Protein AF-A0A950VIP5-F1 (afdb_monomer)

Radius of gyration: 24.54 Å; Cα contacts (8 Å, |Δi|>4): 304; chains: 1; bounding box: 56×81×62 Å

Solvent-accessible surface area (backbone atoms only — not comparable to full-atom values): 14198 Å² total; per-residue (Å²): 135,53,70,68,57,48,18,64,73,46,73,42,56,59,73,57,49,54,31,38,78,68,69,75,39,85,77,50,70,71,53,45,53,32,46,19,64,72,70,74,46,37,62,34,29,80,76,68,78,39,66,68,57,64,78,49,68,51,36,44,29,62,61,42,27,76,50,52,45,66,86,56,72,60,98,65,73,44,83,52,38,59,84,71,59,68,39,45,53,56,24,48,65,49,36,80,63,58,43,58,60,76,54,64,41,35,45,33,39,36,54,23,67,37,76,57,62,49,71,53,36,51,50,33,6,49,77,60,29,69,65,26,39,40,53,51,43,43,39,44,49,51,32,52,49,42,36,74,77,71,53,39,73,97,39,46,79,9,50,67,35,42,54,54,40,46,79,71,52,82,52,71,75,77,57,90,84,62,76,90,72,78,65,44,25,55,72,47,55,43,87,63,92,74,71,54,72,67,32,58,49,42,40,41,32,57,71,72,55,75,62,56,36,49,54,42,28,46,52,36,51,43,55,74,68,66,53,74,78,71,79,68,84,75,78,79,84,73,82,78,80,84,86,80,130

Structure (mmCIF, N/CA/C/O backbone):
data_AF-A0A950VIP5-F1
#
_entry.id   AF-A0A950VIP5-F1
#
loop_
_atom_site.group_PDB
_atom_site.id
_atom_site.type_symbol
_atom_site.label_atom_id
_atom_site.label_alt_id
_atom_site.label_comp_id
_atom_site.label_asym_id
_atom_site.label_entity_id
_atom_site.label_seq_id
_atom_site.pdbx_PDB_ins_code
_atom_site.Cartn_x
_atom_site.Cartn_y
_atom_site.Cartn_z
_atom_site.occupancy
_atom_site.B_iso_or_equiv
_atom_site.auth_seq_id
_atom_site.auth_comp_id
_atom_site.auth_asym_id
_atom_site.auth_atom_id
_atom_site.pdbx_PDB_model_num
ATOM 1 N N . MET A 1 1 ? -14.757 15.159 30.209 1.00 83.06 1 MET A N 1
ATOM 2 C CA . MET A 1 1 ? -16.199 14.811 30.216 1.00 83.06 1 MET A CA 1
ATOM 3 C C . MET A 1 1 ? -16.477 13.961 31.448 1.00 83.06 1 MET A C 1
ATOM 5 O O . MET A 1 1 ? -15.645 13.117 31.748 1.00 83.06 1 MET A O 1
ATOM 9 N N . THR A 1 2 ? -17.569 14.188 32.184 1.00 93.81 2 THR A N 1
ATOM 10 C CA . THR A 1 2 ? -17.884 13.384 33.387 1.00 93.81 2 THR A CA 1
ATOM 11 C C . THR A 1 2 ? -18.569 12.060 33.026 1.00 93.81 2 THR A C 1
ATOM 13 O O . THR A 1 2 ? -19.206 11.956 31.977 1.00 93.81 2 THR A O 1
ATOM 16 N N . GLN A 1 3 ? -18.503 11.055 33.908 1.00 92.12 3 GLN A N 1
ATOM 17 C CA . GLN A 1 3 ? -19.136 9.739 33.702 1.00 92.12 3 GLN A CA 1
ATOM 18 C C . GLN A 1 3 ? -20.654 9.846 33.463 1.00 92.12 3 GLN A C 1
ATOM 20 O O . GLN A 1 3 ? -21.208 9.191 32.581 1.00 92.12 3 GLN A O 1
ATOM 25 N N . ARG A 1 4 ? -21.335 10.737 34.199 1.00 92.81 4 ARG A N 1
ATOM 26 C CA . ARG A 1 4 ? -22.774 11.003 34.028 1.00 92.81 4 ARG A CA 1
ATOM 27 C C . ARG A 1 4 ? -23.086 11.609 32.658 1.00 92.81 4 ARG A C 1
ATOM 29 O O . ARG A 1 4 ? -24.070 11.222 32.035 1.00 92.81 4 ARG A O 1
ATOM 36 N N . GLN A 1 5 ? -22.246 12.528 32.179 1.00 94.81 5 GLN A N 1
ATOM 37 C CA . GLN A 1 5 ? -22.381 13.108 30.839 1.00 94.81 5 GLN A CA 1
ATOM 38 C C . GLN A 1 5 ? -22.138 12.059 29.746 1.00 94.81 5 GLN A C 1
ATOM 40 O O . GLN A 1 5 ? -22.866 12.041 28.756 1.00 94.81 5 GLN A O 1
ATOM 45 N N . LEU A 1 6 ? -21.158 11.168 29.935 1.00 95.25 6 LEU A N 1
ATOM 46 C CA . LEU A 1 6 ? -20.874 10.075 29.004 1.00 95.25 6 LEU A CA 1
ATOM 47 C C . LEU A 1 6 ? -22.052 9.096 28.909 1.00 95.25 6 LEU A C 1
ATOM 49 O O . LEU A 1 6 ? -22.500 8.777 27.809 1.00 95.25 6 LEU A O 1
ATOM 53 N N . ALA A 1 7 ? -22.579 8.656 30.054 1.00 95.56 7 ALA A N 1
ATOM 54 C CA . ALA A 1 7 ? -23.739 7.769 30.142 1.00 95.56 7 ALA A CA 1
ATOM 55 C C . ALA A 1 7 ? -24.964 8.363 29.427 1.00 95.56 7 ALA A C 1
ATOM 57 O O . ALA A 1 7 ? -25.574 7.705 28.586 1.00 95.56 7 ALA A O 1
ATOM 58 N N . LEU A 1 8 ? -25.256 9.646 29.679 1.00 95.94 8 LEU A N 1
ATOM 59 C CA . LEU A 1 8 ? -26.350 10.366 29.024 1.00 95.94 8 LEU A CA 1
ATOM 60 C C . LEU A 1 8 ? -26.173 10.412 27.497 1.00 95.94 8 LEU A C 1
ATOM 62 O O . LEU A 1 8 ? -27.100 10.093 26.761 1.00 95.94 8 LEU A O 1
ATOM 66 N N . ARG A 1 9 ? -24.979 10.781 27.014 1.00 96.44 9 ARG A N 1
ATOM 67 C CA . ARG A 1 9 ? -24.705 10.927 25.573 1.00 96.44 9 ARG A CA 1
ATOM 68 C C . ARG A 1 9 ? -24.684 9.601 24.815 1.00 96.44 9 ARG A C 1
ATOM 70 O O . ARG A 1 9 ? -25.013 9.579 23.636 1.00 96.44 9 ARG A O 1
ATOM 77 N N . THR A 1 10 ? -24.277 8.517 25.468 1.00 96.06 10 THR A N 1
ATOM 78 C CA . THR A 1 10 ? -24.189 7.179 24.854 1.00 96.06 10 THR A CA 1
ATOM 79 C C . THR A 1 10 ? -25.490 6.383 24.950 1.00 96.06 10 THR A C 1
ATOM 81 O O . THR A 1 10 ? -25.601 5.334 24.314 1.00 96.06 10 THR A O 1
ATOM 84 N N . GLY A 1 11 ? -26.457 6.842 25.756 1.00 96.12 11 GLY A N 1
ATOM 85 C CA . GLY A 1 11 ? -27.667 6.085 26.090 1.00 96.12 11 GLY A CA 1
ATOM 86 C C . GLY A 1 11 ? -27.400 4.870 26.988 1.00 96.12 11 GLY A C 1
ATOM 87 O O . GLY A 1 11 ? -28.266 4.013 27.150 1.00 96.12 11 GLY A O 1
ATOM 88 N N . ILE A 1 12 ? -26.200 4.761 27.567 1.00 96.94 12 ILE A N 1
ATOM 89 C CA . ILE A 1 12 ? -25.821 3.656 28.449 1.00 96.94 12 ILE A CA 1
ATOM 90 C C . ILE A 1 12 ? -26.205 4.027 29.880 1.00 96.94 12 ILE A C 1
ATOM 92 O O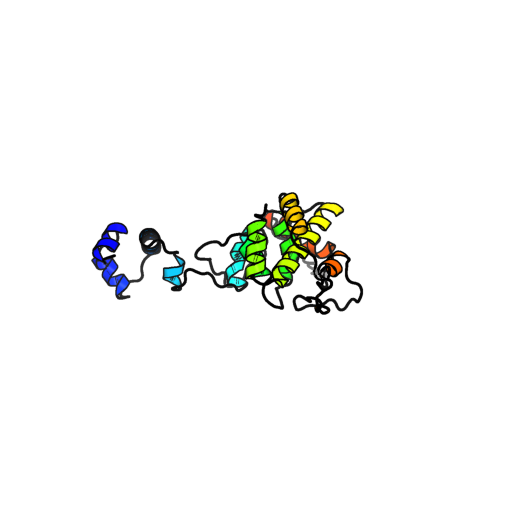 . ILE A 1 12 ? -25.825 5.081 30.383 1.00 96.94 12 ILE A O 1
ATOM 96 N N . ASN A 1 13 ? -26.924 3.137 30.568 1.00 96.69 13 ASN A N 1
ATOM 97 C CA . ASN A 1 13 ? -27.293 3.336 31.970 1.00 96.69 13 ASN A CA 1
ATOM 98 C C . ASN A 1 13 ? -26.036 3.624 32.841 1.00 96.69 13 ASN A C 1
ATOM 100 O O . ASN A 1 13 ? -25.072 2.854 32.758 1.00 96.69 13 ASN A O 1
ATOM 104 N N . PRO A 1 14 ? -26.038 4.656 33.715 1.00 95.81 14 PRO A N 1
ATOM 105 C CA . PRO A 1 14 ? -24.887 5.013 34.554 1.00 95.81 14 PRO A CA 1
ATOM 106 C C . PRO A 1 14 ? -24.314 3.863 35.396 1.00 95.81 14 PRO A C 1
ATOM 108 O O . PRO A 1 14 ? -23.098 3.730 35.511 1.00 95.81 14 PRO A O 1
ATOM 111 N N . ALA A 1 15 ? -25.160 2.981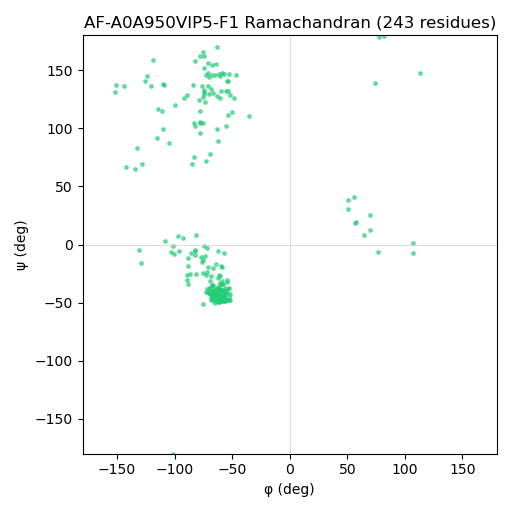 35.938 1.00 96.06 15 ALA A N 1
ATOM 112 C CA . ALA A 1 15 ? -24.708 1.810 36.691 1.00 96.06 15 ALA A CA 1
ATOM 113 C C . ALA A 1 15 ? -23.977 0.799 35.793 1.00 96.06 15 ALA A C 1
ATOM 115 O O . ALA A 1 15 ? -23.005 0.173 36.211 1.00 96.06 15 ALA A O 1
ATOM 116 N N . THR A 1 16 ? -24.412 0.662 34.536 1.00 96.62 16 THR A N 1
ATOM 117 C CA . THR A 1 16 ? -23.727 -0.179 33.544 1.00 96.62 16 THR A CA 1
ATOM 118 C C . THR A 1 16 ? -22.393 0.434 33.133 1.00 96.62 16 THR A C 1
ATOM 120 O O . THR A 1 16 ? -21.407 -0.294 33.075 1.00 96.62 16 THR A O 1
ATOM 123 N N . MET A 1 17 ? -22.340 1.755 32.925 1.00 96.12 17 MET A N 1
ATOM 124 C CA . MET A 1 17 ? -21.090 2.475 32.650 1.00 96.12 17 MET A CA 1
ATOM 125 C C . MET A 1 17 ? -20.062 2.250 33.762 1.00 96.12 17 MET A C 1
ATOM 127 O O . MET A 1 17 ? -18.937 1.848 33.490 1.00 96.12 17 MET A O 1
ATOM 131 N N . ASN A 1 18 ? -20.476 2.405 35.022 1.00 95.44 18 ASN A N 1
ATOM 132 C CA . ASN A 1 18 ? -19.608 2.198 36.180 1.00 95.44 18 ASN A CA 1
ATOM 133 C C . ASN A 1 18 ? -19.054 0.767 36.251 1.00 95.44 18 ASN A C 1
ATOM 135 O O . ASN A 1 18 ? -17.878 0.556 36.537 1.00 95.44 18 ASN A O 1
ATOM 139 N N . ARG A 1 19 ? -19.880 -0.235 35.929 1.00 97.25 19 ARG A N 1
ATOM 140 C CA . ARG A 1 19 ? -19.421 -1.629 35.847 1.00 97.25 19 ARG A CA 1
ATOM 141 C C . ARG A 1 19 ? -18.449 -1.866 34.691 1.00 97.25 19 ARG A C 1
ATOM 143 O O . ARG A 1 19 ? -17.539 -2.672 34.857 1.00 97.25 19 ARG A O 1
ATOM 150 N N . ILE A 1 20 ? -18.635 -1.201 33.549 1.00 94.56 20 ILE A N 1
ATOM 151 C CA . ILE A 1 20 ? -17.708 -1.275 32.410 1.00 94.56 20 ILE A CA 1
ATOM 152 C C . ILE A 1 20 ? -16.354 -0.668 32.795 1.00 94.56 20 ILE A C 1
ATOM 154 O O . ILE A 1 20 ? -15.336 -1.335 32.647 1.00 94.56 20 ILE A O 1
ATOM 158 N N . GLU A 1 21 ? -16.336 0.542 33.359 1.00 93.62 21 GLU A N 1
ATOM 159 C CA . GLU A 1 21 ? -15.099 1.235 33.763 1.00 93.62 21 GLU A CA 1
ATOM 160 C C . GLU A 1 21 ? -14.312 0.465 34.832 1.00 93.62 21 GLU A C 1
ATOM 162 O O . GLU A 1 21 ? -13.087 0.410 34.789 1.00 93.62 21 GLU A O 1
ATOM 167 N N . ARG A 1 22 ? -15.008 -0.203 35.759 1.00 96.00 22 ARG A N 1
ATOM 168 C CA . ARG A 1 22 ? -14.392 -1.063 36.783 1.00 96.00 22 ARG A CA 1
ATOM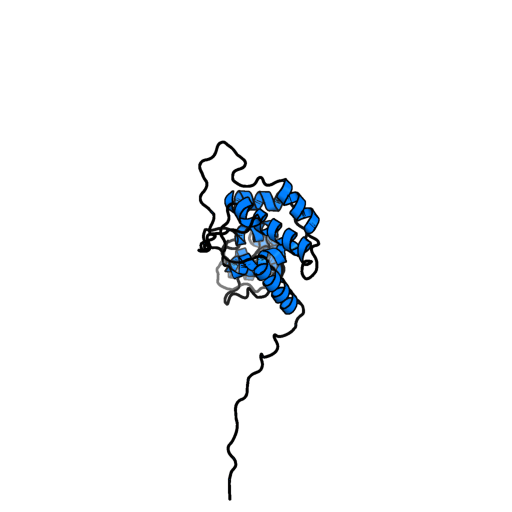 169 C C . ARG A 1 22 ? -14.036 -2.465 36.285 1.00 96.00 22 ARG A C 1
ATOM 171 O O . ARG A 1 22 ? -13.708 -3.324 37.097 1.00 96.00 22 ARG A O 1
ATOM 178 N N . SER A 1 23 ? -14.149 -2.733 34.983 1.00 93.12 23 SER A N 1
ATOM 179 C CA . SER A 1 23 ? -13.911 -4.055 34.379 1.00 93.12 23 SER A CA 1
ATOM 180 C C . SER A 1 23 ? -14.789 -5.189 34.945 1.00 93.12 23 SER A C 1
ATOM 182 O O . SER A 1 23 ? -14.498 -6.366 34.764 1.00 93.12 23 SER A O 1
ATOM 184 N N . GLN A 1 24 ? -15.910 -4.855 35.591 1.00 96.69 24 GLN A N 1
ATOM 185 C CA . GLN A 1 24 ? -16.878 -5.804 36.161 1.00 96.69 24 GLN A CA 1
ATOM 186 C C . GLN A 1 24 ? -17.916 -6.288 35.135 1.00 96.69 24 GLN A C 1
ATOM 188 O O . GLN A 1 24 ? -18.770 -7.129 35.439 1.00 96.69 24 GLN A O 1
ATOM 193 N N . ARG A 1 25 ? -17.921 -5.700 33.935 1.00 95.06 25 ARG A N 1
ATOM 194 C CA . ARG A 1 25 ? -18.771 -6.094 32.810 1.00 95.06 25 ARG A CA 1
ATOM 195 C C . ARG A 1 25 ? -18.083 -5.743 31.496 1.00 95.06 25 ARG A C 1
ATOM 197 O O . ARG A 1 25 ? -17.679 -4.602 31.307 1.00 95.06 25 ARG A O 1
ATOM 204 N N . ARG A 1 26 ? -18.026 -6.694 30.559 1.00 93.75 26 ARG A N 1
ATOM 205 C CA . ARG A 1 26 ? -17.586 -6.404 29.188 1.00 93.75 26 ARG A CA 1
ATOM 206 C C . ARG A 1 26 ? -18.683 -5.644 28.425 1.00 93.75 26 ARG A C 1
ATOM 208 O O . ARG A 1 26 ? -19.847 -6.055 28.495 1.00 93.75 26 ARG A O 1
ATOM 215 N N . PRO A 1 27 ? -18.349 -4.551 27.723 1.00 94.81 27 PRO A N 1
ATOM 216 C CA . PRO A 1 27 ? -19.301 -3.848 26.875 1.00 94.81 27 PRO A CA 1
ATOM 217 C C . PRO A 1 27 ? -19.691 -4.711 25.667 1.00 94.81 27 PRO A C 1
ATOM 219 O O . PRO A 1 27 ? -18.888 -5.471 25.131 1.00 94.81 27 PRO A O 1
ATOM 222 N N . THR A 1 28 ? -20.941 -4.585 25.233 1.00 95.19 28 THR A N 1
ATOM 223 C CA . THR A 1 28 ? -21.426 -5.160 23.968 1.00 95.19 28 THR A CA 1
ATOM 224 C C . THR A 1 28 ? -20.902 -4.360 22.773 1.00 95.19 28 THR A C 1
ATOM 226 O O . THR A 1 28 ? -20.530 -3.195 22.924 1.00 95.19 28 THR A O 1
ATOM 229 N N . LEU A 1 29 ? -20.939 -4.933 21.564 1.00 91.88 29 LEU A N 1
ATOM 230 C CA . LEU A 1 29 ? -20.536 -4.218 20.346 1.00 91.88 29 LEU A CA 1
ATOM 231 C C . LEU A 1 29 ? -21.330 -2.916 20.148 1.00 91.88 29 LEU A C 1
ATOM 233 O O . LEU A 1 29 ? -20.739 -1.877 19.877 1.00 91.88 29 LEU A O 1
ATOM 237 N N . GLY A 1 30 ? -22.650 -2.938 20.359 1.00 94.06 30 GLY A N 1
ATOM 238 C CA . GLY A 1 30 ? -23.479 -1.730 20.269 1.00 94.06 30 GLY A CA 1
ATOM 239 C C . GLY A 1 30 ? -23.070 -0.648 21.277 1.00 94.06 30 GLY A C 1
ATOM 240 O O . GLY A 1 30 ? -23.024 0.532 20.936 1.00 94.06 30 GLY A O 1
ATOM 241 N N . GLN A 1 31 ? -22.694 -1.043 22.499 1.00 95.88 31 GLN A N 1
ATOM 242 C CA . GLN A 1 31 ? -22.171 -0.113 23.506 1.00 95.88 31 GLN A CA 1
ATOM 243 C C . GLN A 1 31 ? -20.811 0.459 23.099 1.00 95.88 31 GLN A C 1
ATOM 245 O O . GLN A 1 31 ? -20.611 1.663 23.228 1.00 95.88 31 GLN A O 1
ATOM 250 N N . LEU A 1 32 ? -19.907 -0.372 22.572 1.00 94.75 32 LEU A N 1
ATOM 251 C CA . LEU A 1 32 ? -18.609 0.072 22.064 1.00 94.75 32 LEU A CA 1
ATOM 252 C C . LEU A 1 32 ? -18.753 1.049 20.891 1.00 94.75 32 LEU A C 1
ATOM 254 O O . LEU A 1 32 ? -18.079 2.072 20.876 1.00 94.75 32 LEU A O 1
ATOM 258 N N . LEU A 1 33 ? -19.666 0.792 19.950 1.00 92.50 33 LEU A N 1
ATOM 259 C CA . LEU A 1 33 ? -19.955 1.705 18.838 1.00 92.50 33 LEU A CA 1
ATOM 260 C C . LEU A 1 33 ? -20.524 3.043 19.329 1.00 92.50 33 LEU A C 1
ATOM 262 O O . LEU A 1 33 ? -20.117 4.103 18.854 1.00 92.50 33 LEU A O 1
ATOM 266 N N . SER A 1 34 ? -21.431 3.011 20.310 1.00 94.38 34 SER A N 1
ATOM 267 C CA . SER A 1 34 ? -21.996 4.227 20.907 1.00 94.38 34 SER A CA 1
ATOM 268 C C . SER A 1 34 ? -20.922 5.042 21.641 1.00 94.38 34 SER A C 1
ATOM 270 O O . SER A 1 34 ? -20.838 6.262 21.487 1.00 94.38 34 SER A O 1
ATOM 272 N N . LEU A 1 35 ? -20.037 4.363 22.379 1.00 94.69 35 LEU A N 1
ATOM 273 C CA . LEU A 1 35 ? -18.883 4.969 23.046 1.00 94.69 35 LEU A CA 1
ATOM 274 C C . LEU A 1 35 ? -17.896 5.578 22.044 1.00 94.69 35 LEU A C 1
ATOM 276 O O . LEU A 1 35 ? -17.526 6.739 22.202 1.00 94.69 35 LEU A O 1
ATOM 280 N N . ALA A 1 36 ? -17.526 4.840 20.996 1.00 91.88 36 ALA A N 1
ATOM 281 C CA . ALA A 1 36 ? -16.656 5.304 19.915 1.00 91.88 36 ALA A CA 1
ATOM 282 C C . ALA A 1 36 ? -17.200 6.577 19.260 1.00 91.88 36 ALA A C 1
ATOM 284 O O . ALA A 1 36 ? -16.485 7.571 19.137 1.00 91.88 36 ALA A O 1
ATOM 285 N N . LYS A 1 37 ? -18.501 6.594 18.948 1.00 91.81 37 LYS A N 1
ATOM 286 C CA . LYS A 1 37 ? -19.178 7.760 18.375 1.00 91.81 37 LYS A CA 1
ATOM 287 C C . LYS A 1 37 ? -19.140 8.978 19.302 1.00 91.81 37 LYS A C 1
ATOM 289 O O . LYS A 1 37 ? -18.857 10.081 18.845 1.00 91.81 37 LYS A O 1
ATOM 294 N N . VAL A 1 38 ? -19.436 8.816 20.593 1.00 95.44 38 VAL A N 1
ATOM 295 C CA . VAL A 1 38 ? -19.475 9.945 21.543 1.00 95.44 38 VAL A CA 1
ATOM 296 C C . VAL A 1 38 ? -18.078 10.469 21.872 1.00 95.44 38 VAL A C 1
ATOM 298 O O . VAL A 1 38 ? -17.905 11.679 22.009 1.00 95.44 38 VAL A O 1
ATOM 301 N N . LEU A 1 39 ? -17.093 9.579 21.995 1.00 91.62 39 LEU A N 1
ATOM 302 C CA . LEU A 1 39 ? -15.706 9.940 22.285 1.00 91.62 39 LEU A CA 1
ATOM 303 C C . LEU A 1 39 ? -14.919 10.373 21.042 1.00 91.62 39 LEU A C 1
ATOM 305 O O . LEU A 1 39 ? -13.812 10.876 21.200 1.00 91.62 39 LEU A O 1
ATOM 309 N N . GLN A 1 40 ? -15.483 10.211 19.839 1.00 87.88 40 GLN A N 1
ATOM 310 C CA . GLN A 1 40 ? -14.811 10.494 18.565 1.00 87.88 40 GLN A CA 1
ATOM 311 C C . GLN A 1 40 ? -13.487 9.718 18.432 1.00 87.88 40 GLN A C 1
ATOM 313 O O . GLN A 1 40 ? -12.481 10.243 17.962 1.00 87.88 40 GLN A O 1
ATOM 318 N N . VAL A 1 41 ? -13.492 8.453 18.867 1.00 86.69 41 VAL A N 1
ATOM 319 C CA . VAL A 1 41 ? -12.357 7.523 18.743 1.00 86.69 41 VAL A CA 1
ATOM 320 C C . VAL A 1 41 ? -12.750 6.324 17.890 1.00 86.69 41 VAL A C 1
ATOM 322 O O . VAL A 1 41 ? -13.932 6.011 17.744 1.00 86.69 41 VAL A O 1
ATOM 325 N N . SER A 1 42 ? -11.757 5.631 17.334 1.00 82.31 42 SER A N 1
ATOM 326 C CA . SER A 1 42 ? -11.999 4.398 16.583 1.00 82.31 42 SER A CA 1
ATOM 327 C C . SER A 1 42 ? -12.495 3.272 17.497 1.00 82.31 42 SER A C 1
ATOM 329 O O . SER A 1 42 ? -12.168 3.224 18.683 1.00 82.31 42 SER A O 1
ATOM 331 N N . LEU A 1 43 ? -13.239 2.308 16.944 1.00 85.81 43 LEU A N 1
ATOM 332 C CA . LEU A 1 43 ? -13.588 1.087 17.682 1.00 85.81 43 LEU A CA 1
ATOM 333 C C . LEU A 1 43 ? -12.323 0.330 18.133 1.00 85.81 43 LEU A C 1
ATOM 335 O O . LEU A 1 43 ? -12.297 -0.233 19.225 1.00 85.81 43 LEU A O 1
ATOM 339 N N . GLN A 1 44 ? -11.257 0.374 17.326 1.00 79.69 44 GLN A N 1
ATOM 340 C CA . GLN A 1 44 ? -9.972 -0.253 17.639 1.00 79.69 44 GLN A CA 1
ATOM 341 C C . GLN A 1 44 ? -9.308 0.329 18.888 1.00 79.69 44 GLN A C 1
ATOM 343 O O . GLN A 1 44 ? -8.648 -0.419 19.609 1.00 79.69 44 GLN A O 1
ATOM 348 N N . TRP A 1 45 ? -9.545 1.603 19.211 1.00 83.88 45 TRP A N 1
ATOM 349 C CA . TRP A 1 45 ? -9.067 2.191 20.460 1.00 83.88 45 TRP A CA 1
ATOM 350 C C . TRP A 1 45 ? -9.532 1.388 21.679 1.00 83.88 45 TRP A C 1
ATOM 352 O O . TRP A 1 45 ? -8.741 1.115 22.574 1.00 83.88 45 TRP A O 1
ATOM 362 N N . PHE A 1 46 ? -10.782 0.918 21.686 1.00 86.62 46 PHE A N 1
ATOM 363 C CA . PHE A 1 46 ? -11.295 0.084 22.778 1.00 86.62 46 PHE A CA 1
ATOM 364 C C . PHE A 1 46 ? -10.719 -1.331 22.788 1.00 86.62 46 PHE A C 1
ATOM 366 O O . PHE A 1 46 ? -10.722 -1.979 23.831 1.00 86.62 46 PHE A O 1
ATOM 373 N N . LEU A 1 47 ? -10.254 -1.823 21.639 1.00 82.62 47 LEU A N 1
ATOM 374 C CA . LEU A 1 47 ? -9.721 -3.176 21.505 1.00 82.62 47 LEU A CA 1
ATOM 375 C C . LEU A 1 47 ? -8.222 -3.245 21.808 1.00 82.62 47 LEU A C 1
ATOM 377 O O . LEU A 1 47 ? -7.754 -4.257 22.319 1.00 82.62 47 LEU A O 1
ATOM 381 N N . ARG A 1 48 ? -7.466 -2.195 21.474 1.00 76.06 48 ARG A N 1
ATOM 382 C CA . ARG A 1 48 ? -5.994 -2.215 21.488 1.00 76.06 48 ARG A CA 1
ATOM 383 C C . ARG A 1 48 ? -5.354 -1.036 22.210 1.00 76.06 48 ARG A C 1
ATOM 385 O O . ARG A 1 48 ? -4.136 -1.002 22.312 1.00 76.06 48 ARG A O 1
ATOM 392 N N . ALA A 1 49 ? -6.139 -0.063 22.672 1.00 81.38 49 ALA A N 1
ATOM 393 C CA . ALA A 1 49 ? -5.646 1.218 23.184 1.00 81.38 49 ALA A CA 1
ATOM 394 C C . ALA A 1 49 ? -4.779 2.006 22.175 1.00 81.38 49 ALA A C 1
ATOM 396 O O . ALA A 1 49 ? -4.074 2.939 22.554 1.00 81.38 49 ALA A O 1
ATOM 397 N N . THR A 1 50 ? -4.862 1.679 20.879 1.00 74.31 50 THR A N 1
ATOM 398 C CA . THR A 1 50 ? -4.213 2.416 19.789 1.00 74.31 50 THR A CA 1
ATOM 399 C C . THR A 1 50 ? -5.254 2.798 18.739 1.00 74.31 50 THR A C 1
ATOM 401 O O . THR A 1 50 ? -6.168 2.030 18.441 1.00 74.31 50 THR A O 1
ATOM 404 N N . ASN A 1 51 ? -5.132 4.005 18.182 1.00 67.62 51 ASN A N 1
ATOM 405 C CA . ASN A 1 51 ? -5.914 4.418 17.008 1.00 67.62 51 ASN A CA 1
ATOM 406 C C . ASN A 1 51 ? -5.220 4.058 15.691 1.00 67.62 51 ASN A C 1
ATOM 408 O O . ASN A 1 51 ? -5.862 4.038 14.646 1.00 67.62 51 ASN A O 1
ATOM 412 N N . TRP A 1 52 ? -3.916 3.797 15.748 1.00 65.50 52 TRP A N 1
ATOM 413 C CA . TRP A 1 52 ? -3.114 3.500 14.576 1.00 65.50 52 TRP A CA 1
ATOM 414 C C . TRP A 1 52 ? -3.084 1.987 14.361 1.00 65.50 52 TRP A C 1
ATOM 416 O O . TRP A 1 52 ? -2.750 1.255 15.304 1.00 65.50 52 TRP A O 1
ATOM 426 N N . PRO A 1 53 ? -3.447 1.503 13.162 1.00 71.62 53 PRO A N 1
ATOM 427 C CA . PRO A 1 53 ? -3.151 0.130 12.790 1.00 71.62 53 PRO A CA 1
ATOM 428 C C . PRO A 1 53 ? -1.623 -0.042 12.737 1.00 71.62 53 PRO A C 1
ATOM 430 O O . PRO A 1 53 ? -0.899 0.943 12.552 1.00 71.62 53 PRO A O 1
ATOM 433 N N . GLY A 1 54 ? -1.113 -1.262 12.915 1.00 81.38 54 GLY A N 1
ATOM 434 C CA . GLY A 1 54 ? 0.316 -1.515 12.718 1.00 81.38 54 GLY A CA 1
ATOM 435 C C . GLY A 1 54 ? 0.725 -1.259 11.264 1.00 81.38 54 GLY A C 1
ATOM 436 O O . GLY A 1 54 ? -0.120 -1.008 10.401 1.00 81.38 54 GLY A O 1
ATOM 437 N N . VAL A 1 55 ? 2.024 -1.246 10.991 1.00 86.94 55 VAL A N 1
ATOM 438 C CA . VAL A 1 55 ? 2.566 -0.976 9.645 1.00 86.94 55 VAL A CA 1
ATOM 439 C C . VAL A 1 55 ? 2.995 -2.249 8.918 1.00 86.94 55 VAL A C 1
ATOM 441 O O . VAL A 1 55 ? 3.442 -2.175 7.776 1.00 86.94 55 VAL A O 1
ATOM 444 N N . ASP A 1 56 ? 2.852 -3.403 9.567 1.00 88.69 56 ASP A N 1
ATOM 445 C CA . ASP A 1 56 ? 3.259 -4.683 9.011 1.00 88.69 56 ASP A CA 1
ATOM 446 C C . ASP A 1 56 ? 2.233 -5.185 7.992 1.00 88.69 56 ASP A C 1
ATOM 448 O O . ASP A 1 56 ? 1.073 -4.762 7.964 1.00 88.69 56 ASP A O 1
ATOM 452 N N . LEU A 1 57 ? 2.644 -6.136 7.151 1.00 88.19 57 LEU A N 1
ATOM 453 C CA . LEU A 1 57 ? 1.773 -6.687 6.114 1.00 88.19 57 LEU A CA 1
ATOM 454 C C . LEU A 1 57 ? 0.410 -7.184 6.647 1.00 88.19 57 LEU A C 1
ATOM 456 O O . LEU A 1 57 ? -0.601 -6.860 6.021 1.00 88.19 57 LEU A O 1
ATOM 460 N N . PRO A 1 58 ? 0.316 -7.896 7.792 1.00 88.19 58 PRO A N 1
ATOM 461 C CA . PRO A 1 58 ? -0.977 -8.308 8.344 1.00 88.19 58 PRO A CA 1
ATOM 462 C C . PRO A 1 58 ? -1.914 -7.142 8.697 1.00 88.19 58 PRO A C 1
ATOM 464 O O . PRO A 1 58 ? -3.133 -7.319 8.663 1.00 88.19 58 PRO A O 1
ATOM 467 N N . ASP A 1 59 ? -1.369 -5.964 9.016 1.00 86.25 59 ASP A N 1
ATOM 468 C CA . ASP A 1 59 ? -2.140 -4.763 9.346 1.00 86.25 59 ASP A CA 1
ATOM 469 C C . ASP A 1 59 ? -2.645 -4.008 8.107 1.00 86.25 59 ASP A C 1
ATOM 471 O O . ASP A 1 59 ? -3.645 -3.294 8.198 1.00 86.25 59 ASP A O 1
ATOM 475 N N . ILE A 1 60 ? -1.972 -4.148 6.956 1.00 91.25 60 ILE A N 1
ATOM 476 C CA . ILE A 1 60 ? -2.364 -3.504 5.686 1.00 91.25 60 ILE A CA 1
ATOM 477 C C . ILE A 1 60 ? -3.035 -4.467 4.694 1.00 91.25 60 ILE A C 1
ATOM 479 O O . ILE A 1 60 ? -3.537 -4.032 3.658 1.00 91.25 60 ILE A O 1
ATOM 483 N N . ALA A 1 61 ? -3.084 -5.770 4.990 1.00 91.38 61 ALA A N 1
ATOM 484 C CA . ALA A 1 61 ? -3.586 -6.794 4.071 1.00 91.38 61 ALA A CA 1
ATOM 485 C C . ALA A 1 61 ? -5.043 -6.569 3.636 1.00 91.38 61 ALA A C 1
ATOM 487 O O . ALA A 1 61 ? -5.341 -6.704 2.453 1.00 91.38 61 ALA A O 1
ATOM 488 N N . ILE A 1 62 ? -5.947 -6.159 4.540 1.00 89.06 62 ILE A N 1
ATOM 489 C CA . ILE A 1 62 ? -7.337 -5.817 4.154 1.00 89.06 62 ILE A CA 1
ATOM 490 C C . ILE A 1 62 ? -7.356 -4.629 3.200 1.00 89.06 62 ILE A C 1
ATOM 492 O O . ILE A 1 62 ? -8.153 -4.578 2.266 1.00 89.06 62 ILE A O 1
ATOM 496 N N . GLU A 1 63 ? -6.508 -3.640 3.451 1.00 93.06 63 GLU A N 1
ATOM 497 C CA . GLU A 1 63 ? -6.473 -2.425 2.649 1.00 93.06 63 GLU A CA 1
ATOM 498 C C . GLU A 1 63 ? -5.955 -2.749 1.240 1.00 93.06 63 GLU A C 1
ATOM 500 O O . GLU A 1 63 ? -6.543 -2.301 0.258 1.00 93.06 63 GLU A O 1
ATOM 505 N N . LEU A 1 64 ? -4.947 -3.622 1.128 1.00 95.12 64 LEU A N 1
ATOM 506 C CA . LEU A 1 64 ? -4.465 -4.180 -0.141 1.00 95.12 64 LEU A CA 1
ATOM 507 C C . LEU A 1 64 ? -5.513 -5.066 -0.835 1.00 95.12 64 LEU A C 1
ATOM 509 O O . LEU A 1 64 ? -5.690 -4.967 -2.051 1.00 95.12 64 LEU A O 1
ATOM 513 N N . HIS A 1 65 ? -6.259 -5.872 -0.080 1.00 93.56 65 HIS A N 1
ATOM 514 C CA . HIS A 1 65 ? -7.384 -6.648 -0.600 1.00 93.56 65 HIS A CA 1
ATOM 515 C C . HIS A 1 65 ? -8.448 -5.725 -1.211 1.00 93.56 65 HIS A C 1
ATOM 517 O O . HIS A 1 65 ? -8.895 -5.944 -2.335 1.00 93.56 65 HIS A O 1
ATOM 523 N N . ASN A 1 66 ? -8.796 -4.629 -0.530 1.00 92.12 66 ASN A N 1
ATOM 524 C CA . ASN A 1 66 ? -9.727 -3.615 -1.037 1.00 92.12 66 ASN A CA 1
ATOM 525 C C . ASN A 1 66 ? -9.184 -2.848 -2.255 1.00 92.12 66 ASN A C 1
ATOM 527 O O . ASN A 1 66 ? -9.961 -2.258 -3.008 1.00 92.12 66 ASN A O 1
ATOM 531 N N . LEU A 1 67 ? -7.867 -2.860 -2.470 1.00 95.88 67 LEU A N 1
ATOM 532 C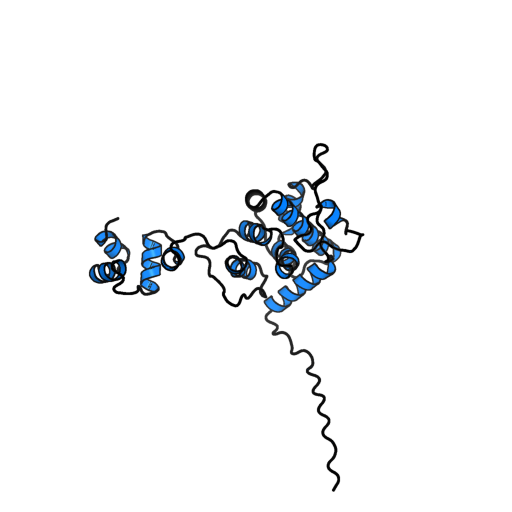 CA . LEU A 1 67 ? -7.232 -2.362 -3.690 1.00 95.88 67 LEU A CA 1
ATOM 533 C C . LEU A 1 67 ? -7.241 -3.383 -4.840 1.00 95.88 67 LEU A C 1
ATOM 535 O O . LEU A 1 67 ? -6.881 -3.021 -5.958 1.00 95.88 67 LEU A O 1
ATOM 539 N N . GLY A 1 68 ? -7.707 -4.611 -4.601 1.00 95.12 68 GLY A N 1
ATOM 540 C CA . GLY A 1 68 ? -7.842 -5.674 -5.598 1.00 95.12 68 GLY A CA 1
ATOM 541 C C . GLY A 1 68 ? -6.817 -6.802 -5.464 1.00 95.12 68 GLY A C 1
ATOM 542 O O . GLY A 1 68 ? -6.858 -7.744 -6.253 1.00 95.12 68 GLY A O 1
ATOM 543 N N . ILE A 1 69 ? -5.921 -6.757 -4.471 1.00 95.94 69 ILE A N 1
ATOM 544 C CA . ILE A 1 69 ? -4.969 -7.845 -4.204 1.00 95.94 69 ILE A CA 1
ATOM 545 C C . ILE A 1 69 ? -5.641 -8.902 -3.316 1.00 95.94 69 ILE A C 1
ATOM 547 O O . ILE A 1 69 ? -5.361 -9.032 -2.126 1.00 95.94 69 ILE A O 1
ATOM 551 N N . VAL A 1 70 ? -6.607 -9.607 -3.898 1.00 93.44 70 VAL A N 1
ATOM 552 C CA . VAL A 1 70 ? -7.587 -10.423 -3.162 1.00 93.44 70 VAL A CA 1
ATOM 553 C C . VAL A 1 70 ? -7.059 -11.749 -2.611 1.00 93.44 70 VAL A C 1
ATOM 555 O O . VAL A 1 70 ? -7.709 -12.366 -1.776 1.00 93.44 70 VAL A O 1
ATOM 558 N N . ASP A 1 71 ? -5.880 -12.195 -3.038 1.00 91.81 71 ASP A N 1
ATOM 559 C CA . ASP A 1 71 ? -5.266 -13.444 -2.572 1.00 91.81 71 ASP A CA 1
ATOM 560 C C . ASP A 1 71 ? -4.310 -13.254 -1.379 1.00 91.81 71 ASP A C 1
ATOM 562 O O . ASP A 1 71 ? -3.666 -14.209 -0.931 1.00 91.81 71 ASP A O 1
ATOM 566 N N . LEU A 1 72 ? -4.232 -12.030 -0.845 1.00 84.81 72 LEU A N 1
ATOM 567 C CA . LEU A 1 72 ? -3.609 -11.724 0.440 1.00 84.81 72 LEU A CA 1
ATOM 568 C C . LEU A 1 72 ? -4.617 -11.992 1.563 1.00 84.81 72 LEU A C 1
ATOM 570 O O . LEU A 1 72 ? -5.188 -11.072 2.142 1.00 84.81 72 LEU A O 1
ATOM 574 N N . VAL A 1 73 ? -4.851 -13.267 1.873 1.00 68.44 73 VAL A N 1
ATOM 575 C CA . VAL A 1 73 ? -5.621 -13.665 3.059 1.00 68.44 73 VAL A CA 1
ATOM 576 C C . VAL A 1 73 ? -4.643 -14.180 4.114 1.00 68.44 73 VAL A C 1
ATOM 578 O O . VAL A 1 73 ? -4.351 -15.377 4.138 1.00 68.44 73 VAL A O 1
ATOM 581 N N . PRO A 1 74 ? -4.072 -13.316 4.974 1.00 65.06 74 PRO A N 1
ATOM 582 C CA . PRO A 1 74 ? -3.294 -13.808 6.098 1.00 65.06 74 PRO A CA 1
ATOM 583 C C . PRO A 1 74 ? -4.212 -14.569 7.060 1.00 65.06 74 PRO A C 1
ATOM 585 O O . PRO A 1 74 ? -5.363 -14.197 7.275 1.00 65.06 74 PRO A O 1
ATOM 588 N N . SER A 1 75 ? -3.693 -15.617 7.696 1.00 65.06 75 SER A N 1
ATOM 589 C CA . SER A 1 75 ? -4.435 -16.448 8.659 1.00 65.06 75 SER A CA 1
ATOM 590 C C . SER A 1 75 ? -4.955 -15.655 9.868 1.00 65.06 75 SER A C 1
ATOM 592 O O . SER A 1 75 ? -5.850 -16.106 10.579 1.00 65.06 75 SER A O 1
ATOM 594 N N . GLN A 1 76 ? -4.378 -14.474 10.112 1.00 64.19 76 GLN A N 1
ATOM 595 C CA . GLN A 1 76 ? -4.743 -13.540 11.171 1.00 64.19 76 GLN A CA 1
ATOM 596 C C . GLN A 1 76 ? -4.848 -12.132 10.588 1.00 64.19 76 GLN A C 1
ATOM 598 O O . GLN A 1 76 ? -3.912 -11.336 10.636 1.00 64.19 76 GLN A O 1
ATOM 603 N N . VAL A 1 77 ? -5.999 -11.839 9.998 1.00 62.75 77 VAL A N 1
ATOM 604 C CA . VAL A 1 77 ? -6.297 -10.507 9.487 1.00 62.75 77 VAL A CA 1
ATOM 605 C C . VAL A 1 77 ? -6.614 -9.560 10.650 1.00 62.75 77 VAL A C 1
ATOM 607 O O . VAL A 1 77 ? -7.510 -9.840 11.451 1.00 62.75 77 VAL A O 1
ATOM 610 N N . GLN A 1 78 ? -5.936 -8.412 10.721 1.00 66.62 78 GLN A N 1
ATOM 611 C CA . GLN A 1 78 ? -6.272 -7.348 11.669 1.00 66.62 78 GLN A CA 1
ATOM 612 C C . GLN A 1 78 ? -7.078 -6.257 10.963 1.00 66.62 78 GLN A C 1
ATOM 614 O O . GLN A 1 78 ? -6.611 -5.652 10.004 1.00 66.62 78 GLN A O 1
ATOM 619 N N . VAL A 1 79 ? -8.303 -6.005 11.431 1.00 65.31 79 VAL A N 1
ATOM 620 C CA . VAL A 1 79 ? -9.142 -4.926 10.888 1.00 65.31 79 VAL A CA 1
ATOM 621 C C . VAL A 1 79 ? -8.591 -3.581 11.362 1.00 65.31 79 VAL A C 1
ATOM 623 O O . VAL A 1 79 ? -8.517 -3.382 12.576 1.00 65.31 79 VAL A O 1
ATOM 626 N N . PRO A 1 80 ? -8.230 -2.656 10.453 1.00 64.00 80 PRO A N 1
ATOM 627 C CA . PRO A 1 80 ? -7.747 -1.340 10.839 1.00 64.00 80 PRO A CA 1
ATOM 628 C C . PRO A 1 80 ? -8.874 -0.489 11.442 1.00 64.00 80 PRO A C 1
ATOM 630 O O . PRO A 1 80 ? -10.030 -0.537 11.024 1.00 64.00 80 PRO A O 1
ATOM 633 N N . GLY A 1 81 ? -8.523 0.325 12.434 1.00 64.31 81 GLY A N 1
ATOM 634 C CA . GLY A 1 81 ? -9.454 1.137 13.217 1.00 64.31 81 GLY A CA 1
ATOM 635 C C . GLY A 1 81 ? -9.956 2.344 12.442 1.00 64.31 81 GLY A C 1
ATOM 636 O O . GLY A 1 81 ? -11.049 2.841 12.706 1.00 64.31 81 GLY A O 1
ATOM 637 N N . ALA A 1 82 ? -9.162 2.772 11.466 1.00 76.06 82 ALA A N 1
ATOM 638 C CA . ALA A 1 82 ? -9.527 3.667 10.388 1.00 76.06 82 ALA A CA 1
ATOM 639 C C . ALA A 1 82 ? -8.779 3.207 9.131 1.00 76.06 82 ALA A C 1
ATOM 641 O O . ALA A 1 82 ? -7.591 2.894 9.208 1.00 76.06 82 ALA A O 1
ATOM 642 N N . PHE A 1 83 ? -9.474 3.167 7.993 1.00 80.31 83 PHE A N 1
ATOM 643 C CA . PHE A 1 83 ? -8.834 2.902 6.707 1.00 80.31 83 PHE A CA 1
ATOM 644 C C . PHE A 1 83 ? -7.900 4.052 6.348 1.00 80.31 83 PHE A C 1
ATOM 646 O O . PHE A 1 83 ? -8.300 5.221 6.374 1.00 80.31 83 PHE A O 1
ATOM 653 N N . ARG A 1 84 ? -6.668 3.711 5.988 1.00 90.81 84 ARG A N 1
ATOM 654 C CA . ARG A 1 84 ? -5.686 4.660 5.482 1.00 90.81 84 ARG A CA 1
ATOM 655 C C . ARG A 1 84 ? -6.057 5.131 4.077 1.00 90.81 84 ARG A C 1
ATOM 657 O O . ARG A 1 84 ? -6.728 4.412 3.326 1.00 90.81 84 ARG A O 1
ATOM 664 N N . PRO A 1 85 ? -5.584 6.318 3.666 1.00 94.50 85 PRO A N 1
ATOM 665 C CA . PRO A 1 85 ? -5.535 6.672 2.257 1.00 94.50 85 PRO A CA 1
ATOM 666 C C . PRO A 1 85 ? -4.791 5.594 1.465 1.00 94.50 85 PRO A C 1
ATOM 668 O O . PRO A 1 85 ? -3.767 5.072 1.903 1.00 94.50 85 PRO A O 1
ATOM 671 N N . ARG A 1 86 ? -5.280 5.285 0.265 1.00 96.44 86 ARG A N 1
ATOM 672 C CA . ARG A 1 86 ? -4.716 4.230 -0.593 1.00 96.44 86 ARG A CA 1
ATOM 673 C C . ARG A 1 86 ? -3.236 4.470 -0.875 1.00 96.44 86 ARG A C 1
ATOM 675 O O . ARG A 1 86 ? -2.447 3.537 -0.929 1.00 96.44 86 ARG A O 1
ATOM 682 N N . GLU A 1 87 ? -2.864 5.733 -1.041 1.00 98.12 87 GLU A N 1
ATOM 683 C CA . GLU A 1 87 ? -1.495 6.184 -1.256 1.00 98.12 87 GLU A CA 1
ATOM 684 C C . GLU A 1 87 ? -0.551 5.782 -0.117 1.00 98.12 87 GLU A C 1
ATOM 686 O O . GLU A 1 87 ? 0.589 5.397 -0.372 1.00 98.12 87 GLU A O 1
ATOM 691 N N . GLU A 1 88 ? -1.031 5.848 1.126 1.00 97.06 88 GLU A N 1
ATOM 692 C CA . GLU A 1 88 ? -0.278 5.423 2.304 1.00 97.06 88 GLU A CA 1
ATOM 693 C C . GLU A 1 88 ? -0.111 3.903 2.318 1.00 97.06 88 GLU A C 1
ATOM 695 O O . GLU A 1 88 ? 0.990 3.415 2.545 1.00 97.06 88 GLU A O 1
ATOM 700 N N . VAL A 1 89 ? -1.167 3.154 1.986 1.00 96.69 89 VAL A N 1
ATOM 701 C CA . VAL A 1 89 ? -1.136 1.683 1.908 1.00 96.69 89 VAL A CA 1
ATOM 702 C C . VAL A 1 89 ? -0.081 1.205 0.905 1.00 96.69 89 VAL A C 1
ATOM 704 O O . VAL A 1 89 ? 0.712 0.321 1.222 1.00 96.69 89 VAL A O 1
ATOM 707 N N . ILE A 1 90 ? -0.018 1.820 -0.283 1.00 97.94 90 ILE A N 1
ATOM 708 C CA . ILE A 1 90 ? 1.010 1.512 -1.293 1.00 97.94 90 ILE A CA 1
ATOM 709 C C . ILE A 1 90 ? 2.411 1.843 -0.771 1.00 97.94 90 ILE A C 1
ATOM 711 O O . ILE A 1 90 ? 3.340 1.063 -0.975 1.00 97.94 90 ILE A O 1
ATOM 715 N N . ALA A 1 91 ? 2.580 2.990 -0.106 1.00 97.62 91 ALA A N 1
ATOM 716 C CA . ALA A 1 91 ? 3.870 3.369 0.456 1.00 97.62 91 ALA A CA 1
ATOM 717 C C . ALA A 1 91 ? 4.326 2.363 1.522 1.00 97.62 91 ALA A C 1
ATOM 719 O O . ALA A 1 91 ? 5.454 1.884 1.438 1.00 97.62 91 ALA A O 1
ATOM 720 N N . LEU A 1 92 ? 3.447 1.988 2.458 1.00 96.69 92 LEU A N 1
ATOM 721 C CA . LEU A 1 92 ? 3.724 1.010 3.513 1.00 96.69 92 LEU A CA 1
ATOM 722 C C . LEU A 1 92 ? 4.065 -0.371 2.943 1.00 96.69 92 LEU A C 1
ATOM 724 O O . LEU A 1 92 ? 5.068 -0.954 3.349 1.00 96.69 92 LEU A O 1
ATOM 728 N N . ALA A 1 93 ? 3.327 -0.844 1.935 1.00 96.81 93 ALA A N 1
ATOM 729 C CA . ALA A 1 93 ? 3.595 -2.115 1.252 1.00 96.81 93 ALA A CA 1
ATOM 730 C C . ALA A 1 93 ? 4.993 -2.194 0.605 1.00 96.81 93 ALA A C 1
ATOM 732 O O . ALA A 1 93 ? 5.485 -3.281 0.310 1.00 96.81 93 ALA A O 1
ATOM 733 N N . LEU A 1 94 ? 5.626 -1.041 0.376 1.00 97.19 94 LEU A N 1
ATOM 734 C CA . LEU A 1 94 ? 6.946 -0.902 -0.234 1.00 97.19 94 LEU A CA 1
ATOM 735 C C . LEU A 1 94 ? 8.035 -0.478 0.754 1.00 97.19 94 LEU A C 1
ATOM 737 O O . LEU A 1 94 ? 9.171 -0.253 0.326 1.00 97.19 94 LEU A O 1
ATOM 741 N N . THR A 1 95 ? 7.717 -0.347 2.043 1.00 95.25 95 THR A N 1
ATOM 742 C CA . THR A 1 95 ? 8.713 -0.069 3.087 1.00 95.25 95 THR A CA 1
ATOM 743 C C . THR A 1 95 ? 9.547 -1.303 3.434 1.00 95.25 95 THR A C 1
ATOM 745 O O . THR A 1 95 ? 9.227 -2.428 3.058 1.00 95.25 95 THR A O 1
ATOM 748 N N . GLY A 1 96 ? 10.658 -1.084 4.143 1.00 92.69 96 GLY A N 1
ATOM 749 C CA . GLY A 1 96 ? 11.571 -2.148 4.564 1.00 92.69 96 GLY A CA 1
ATOM 750 C C . GLY A 1 96 ? 12.561 -2.569 3.478 1.00 92.69 96 GLY A C 1
ATOM 751 O O . GLY A 1 96 ? 12.585 -2.026 2.376 1.00 92.69 96 GLY A O 1
ATOM 752 N N . ASN A 1 97 ? 13.425 -3.529 3.794 1.00 92.25 97 ASN A N 1
ATOM 753 C CA . ASN A 1 97 ? 14.452 -3.984 2.852 1.00 92.25 97 ASN A CA 1
ATOM 754 C C . ASN A 1 97 ? 13.969 -5.128 1.956 1.00 92.25 97 ASN A C 1
ATOM 756 O O . ASN A 1 97 ? 14.452 -5.241 0.834 1.00 92.25 97 ASN A O 1
ATOM 760 N N . GLU A 1 98 ? 13.000 -5.918 2.421 1.00 94.50 98 GLU A N 1
ATOM 761 C CA . GLU A 1 98 ? 12.587 -7.177 1.789 1.00 94.50 98 GLU A CA 1
ATOM 762 C C . GLU A 1 98 ? 11.053 -7.287 1.704 1.00 94.50 98 GLU A C 1
ATOM 764 O O . GLU A 1 98 ? 10.449 -8.130 2.371 1.00 94.50 98 GLU A O 1
ATOM 769 N N . PRO A 1 99 ? 10.378 -6.410 0.938 1.00 94.12 99 PRO A N 1
ATOM 770 C CA . PRO A 1 99 ? 8.933 -6.509 0.764 1.00 94.12 99 PRO A CA 1
ATOM 771 C C . PRO A 1 99 ? 8.546 -7.844 0.107 1.00 94.12 99 PRO A C 1
ATOM 773 O O . PRO A 1 99 ? 9.274 -8.383 -0.732 1.00 94.12 99 PRO A O 1
ATOM 776 N N . GLU A 1 100 ? 7.383 -8.387 0.475 1.00 94.19 100 GLU A N 1
ATOM 777 C CA . GLU A 1 100 ? 6.944 -9.693 -0.023 1.00 94.19 100 GLU A CA 1
ATOM 778 C C . GLU A 1 100 ? 6.737 -9.663 -1.554 1.00 94.19 100 GLU A C 1
ATOM 780 O O . GLU A 1 100 ? 5.981 -8.823 -2.051 1.00 94.19 100 GLU A O 1
ATOM 785 N N . PRO A 1 101 ? 7.334 -10.588 -2.334 1.00 95.06 101 PRO A N 1
ATOM 786 C CA . PRO A 1 101 ? 7.227 -10.573 -3.796 1.00 95.06 101 PRO A CA 1
ATOM 787 C C . PRO A 1 101 ? 5.801 -10.617 -4.313 1.00 95.06 101 PRO A C 1
ATOM 789 O O . PRO A 1 101 ? 5.462 -9.884 -5.232 1.00 95.06 101 PRO A O 1
ATOM 792 N N . ARG A 1 102 ? 4.939 -11.410 -3.667 1.00 95.06 102 ARG A N 1
ATOM 793 C CA . ARG A 1 102 ? 3.526 -11.515 -4.044 1.00 95.06 102 ARG A CA 1
ATOM 794 C C . ARG A 1 102 ? 2.811 -10.169 -3.984 1.00 95.06 102 ARG A C 1
ATOM 796 O O . ARG A 1 102 ? 1.890 -9.945 -4.769 1.00 95.06 102 ARG A O 1
ATOM 803 N N . VAL A 1 103 ? 3.235 -9.292 -3.070 1.00 96.31 103 VAL A N 1
ATOM 804 C CA . VAL A 1 103 ? 2.754 -7.912 -2.956 1.00 96.31 103 VAL A CA 1
ATOM 805 C C . VAL A 1 103 ? 3.374 -7.065 -4.066 1.00 96.31 103 VAL A C 1
ATOM 807 O O . VAL A 1 103 ? 2.634 -6.449 -4.826 1.00 96.31 103 VAL A O 1
ATOM 810 N N . ILE A 1 104 ? 4.702 -7.090 -4.233 1.00 97.50 104 ILE A N 1
ATOM 811 C CA . ILE A 1 104 ? 5.414 -6.342 -5.288 1.00 97.50 104 ILE A CA 1
ATOM 812 C C . ILE A 1 104 ? 4.843 -6.619 -6.681 1.00 97.50 104 ILE A C 1
ATOM 814 O O . ILE A 1 104 ? 4.547 -5.687 -7.426 1.00 97.50 104 ILE A O 1
ATOM 818 N N . GLU A 1 105 ? 4.646 -7.888 -7.017 1.00 97.75 105 GLU A N 1
ATOM 819 C CA . GLU A 1 105 ? 4.140 -8.345 -8.311 1.00 97.75 105 GLU A CA 1
ATOM 820 C C . GLU A 1 105 ? 2.670 -7.970 -8.535 1.00 97.75 105 GLU A C 1
ATOM 822 O O . GLU A 1 105 ? 2.236 -7.795 -9.672 1.00 97.75 105 GLU A O 1
ATOM 827 N N . ALA A 1 106 ? 1.896 -7.818 -7.458 1.00 98.00 106 ALA A N 1
ATOM 828 C CA . ALA A 1 106 ? 0.488 -7.443 -7.507 1.00 98.00 106 ALA A CA 1
ATOM 829 C C . ALA A 1 106 ? 0.254 -5.925 -7.547 1.00 98.00 106 ALA A C 1
ATOM 831 O O . ALA A 1 106 ? -0.775 -5.469 -8.051 1.00 98.00 106 ALA A O 1
ATOM 832 N N . LEU A 1 107 ? 1.186 -5.121 -7.031 1.00 98.12 107 LEU A N 1
ATOM 833 C CA . LEU A 1 107 ? 1.016 -3.671 -6.925 1.00 98.12 107 LEU A CA 1
ATOM 834 C C . LEU A 1 107 ? 0.788 -2.957 -8.269 1.00 98.12 107 LEU A C 1
ATOM 836 O O . LEU A 1 107 ? -0.003 -2.014 -8.267 1.00 98.12 107 LEU A O 1
ATOM 840 N N . PRO A 1 108 ? 1.361 -3.369 -9.420 1.00 98.56 108 PRO A N 1
ATOM 841 C CA . PRO A 1 108 ? 0.994 -2.778 -10.706 1.00 98.56 108 PRO A CA 1
ATOM 842 C C . PRO A 1 108 ? -0.499 -2.896 -11.021 1.00 98.56 108 PRO A C 1
ATOM 844 O O . PRO A 1 108 ? -1.079 -1.972 -11.587 1.00 98.56 108 PRO A O 1
ATOM 847 N N . ALA A 1 109 ? -1.145 -3.987 -10.598 1.00 98.12 109 ALA A N 1
ATOM 848 C CA . ALA A 1 109 ? -2.584 -4.154 -10.754 1.00 98.12 109 ALA A CA 1
ATOM 849 C C . ALA A 1 109 ? -3.361 -3.141 -9.908 1.00 98.12 109 ALA A C 1
ATOM 851 O O . ALA A 1 109 ? -4.190 -2.400 -10.436 1.00 98.12 109 ALA A O 1
ATOM 852 N N . ALA A 1 110 ? -3.008 -3.013 -8.625 1.00 97.75 110 ALA A N 1
ATOM 853 C CA . ALA A 1 110 ? -3.583 -1.989 -7.757 1.00 97.75 110 ALA A CA 1
ATOM 854 C C . ALA A 1 110 ? -3.366 -0.573 -8.329 1.00 97.75 110 ALA A C 1
ATOM 856 O O . ALA A 1 110 ? -4.296 0.230 -8.380 1.00 97.75 110 ALA A O 1
ATOM 857 N N . LEU A 1 111 ? -2.161 -0.263 -8.817 1.00 98.31 111 LEU A N 1
ATOM 858 C CA . LEU A 1 111 ? -1.848 1.034 -9.420 1.00 98.31 111 LEU A CA 1
ATOM 859 C C . LEU A 1 111 ? -2.674 1.309 -10.684 1.00 98.31 111 LEU A C 1
ATOM 861 O O . LEU A 1 111 ? -3.111 2.444 -10.881 1.00 98.31 111 LEU A O 1
ATOM 865 N N . ALA A 1 112 ? -2.917 0.304 -11.525 1.00 98.06 112 ALA A N 1
ATOM 866 C CA . ALA A 1 112 ? -3.717 0.459 -12.735 1.00 98.06 112 ALA A CA 1
ATOM 867 C C . ALA A 1 112 ? -5.193 0.742 -12.423 1.00 98.06 112 ALA A C 1
ATOM 869 O O . ALA A 1 112 ? -5.783 1.656 -13.009 1.00 98.06 112 ALA A O 1
ATOM 870 N N . TRP A 1 113 ? -5.778 -0.024 -11.498 1.00 97.88 113 TRP A N 1
ATOM 871 C CA . TRP A 1 113 ? -7.226 -0.094 -11.268 1.00 97.88 113 TRP A CA 1
ATOM 872 C C . TRP A 1 113 ? -7.815 1.086 -10.502 1.00 97.88 113 TRP A C 1
ATOM 874 O O . TRP A 1 113 ? -9.035 1.250 -10.476 1.00 97.88 113 TRP A O 1
ATOM 884 N N . HIS A 1 114 ? -6.974 1.942 -9.920 1.00 97.56 114 HIS A N 1
ATOM 885 C CA . HIS A 1 114 ? -7.422 3.080 -9.121 1.00 97.56 114 HIS A CA 1
ATOM 886 C C . HIS A 1 114 ? -6.857 4.409 -9.641 1.00 97.56 114 HIS A C 1
ATOM 888 O O . HIS A 1 114 ? -5.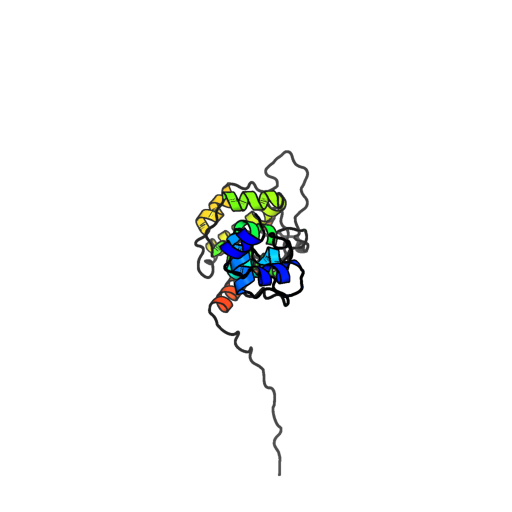723 4.470 -10.116 1.00 97.56 114 HIS A O 1
ATOM 894 N N . PRO A 1 115 ? -7.623 5.512 -9.559 1.00 96.56 115 PRO A N 1
ATOM 895 C CA . PRO A 1 115 ? -7.063 6.850 -9.699 1.00 96.56 115 PRO A CA 1
ATOM 896 C C . PRO A 1 115 ? -6.252 7.219 -8.449 1.00 96.56 115 PRO A C 1
ATOM 898 O O . PRO A 1 115 ? -6.631 6.858 -7.336 1.00 96.56 115 PRO A O 1
ATOM 901 N N . TRP A 1 116 ? -5.174 7.988 -8.631 1.00 97.69 116 TRP A N 1
ATOM 902 C CA . TRP A 1 116 ? -4.255 8.343 -7.540 1.00 97.69 116 TRP A CA 1
ATOM 903 C C . TRP A 1 116 ? -4.139 9.847 -7.323 1.00 97.69 116 TRP A C 1
ATOM 905 O O . TRP A 1 116 ? -3.954 10.627 -8.269 1.00 97.69 116 TRP A O 1
ATOM 915 N N . ASN A 1 117 ? -4.151 10.259 -6.056 1.00 98.12 117 ASN A N 1
ATOM 916 C CA . ASN A 1 117 ? -3.786 11.606 -5.652 1.00 98.12 117 ASN A CA 1
ATOM 917 C C . ASN A 1 117 ? -2.255 11.735 -5.654 1.00 98.12 117 ASN A C 1
ATOM 919 O O . ASN A 1 117 ? -1.566 11.387 -4.700 1.00 98.12 117 ASN A O 1
ATOM 923 N N . VAL A 1 118 ? -1.713 12.246 -6.763 1.00 98.19 118 VAL A N 1
ATOM 924 C CA . VAL A 1 118 ? -0.262 12.367 -6.994 1.00 98.19 118 VAL A CA 1
ATOM 925 C C . VAL A 1 118 ? 0.485 13.096 -5.858 1.00 98.19 118 VAL A C 1
ATOM 927 O O . VAL A 1 118 ? 1.541 12.603 -5.458 1.00 98.19 118 VAL A O 1
ATOM 930 N N . PRO A 1 119 ? -0.001 14.240 -5.323 1.00 98.19 119 PRO A N 1
ATOM 931 C CA . PRO A 1 119 ? 0.578 14.850 -4.125 1.00 98.19 119 PRO A CA 1
ATOM 932 C C . PRO A 1 119 ? 0.671 13.910 -2.919 1.00 98.19 119 PRO A C 1
ATOM 934 O O . PRO A 1 119 ? 1.744 13.822 -2.325 1.00 98.19 119 PRO A O 1
ATOM 937 N N . LEU A 1 120 ? -0.406 13.192 -2.583 1.00 98.06 120 LEU A N 1
ATOM 938 C CA . LEU A 1 120 ? -0.422 12.284 -1.432 1.00 98.06 120 LEU A CA 1
ATOM 939 C C . LEU A 1 120 ? 0.487 11.073 -1.647 1.00 98.06 120 LEU A C 1
ATOM 941 O O . LEU A 1 120 ? 1.264 10.746 -0.759 1.00 98.06 120 LEU A O 1
ATOM 945 N N . LEU A 1 121 ? 0.474 10.466 -2.838 1.00 98.06 121 LEU A N 1
ATOM 946 C CA . LEU A 1 121 ? 1.333 9.321 -3.163 1.00 98.06 121 LEU A CA 1
ATOM 947 C C . LEU A 1 121 ? 2.812 9.672 -3.005 1.00 98.06 121 LEU A C 1
ATOM 949 O O . LEU A 1 121 ? 3.594 8.903 -2.449 1.00 98.06 121 LEU A O 1
ATOM 953 N N . ARG A 1 122 ? 3.190 10.879 -3.438 1.00 98.00 122 ARG A N 1
ATOM 954 C CA . ARG A 1 122 ? 4.544 11.395 -3.238 1.00 98.00 122 ARG A CA 1
ATOM 955 C C . ARG A 1 122 ? 4.828 11.684 -1.766 1.00 98.00 122 ARG A C 1
ATOM 957 O O . ARG A 1 122 ? 5.897 11.305 -1.303 1.00 98.00 122 ARG A O 1
ATOM 964 N N . ALA A 1 123 ? 3.914 12.345 -1.056 1.00 97.94 123 ALA A N 1
ATOM 965 C CA . ALA A 1 123 ? 4.101 12.705 0.347 1.00 97.94 123 ALA A CA 1
ATOM 966 C C . ALA A 1 123 ? 4.276 11.460 1.230 1.00 97.94 123 ALA A C 1
ATOM 968 O O . ALA A 1 123 ? 5.266 11.364 1.947 1.00 97.94 123 ALA A O 1
ATOM 969 N N . PHE A 1 124 ? 3.391 10.467 1.108 1.00 98.06 124 PHE A N 1
ATOM 970 C CA . PHE A 1 124 ? 3.507 9.211 1.850 1.00 98.06 124 PHE A CA 1
ATOM 971 C C . PHE A 1 124 ? 4.752 8.420 1.457 1.00 98.06 124 PHE A C 1
ATOM 973 O O . PHE A 1 124 ? 5.461 7.937 2.336 1.00 98.06 124 PHE A O 1
ATOM 980 N N . GLY A 1 125 ? 5.086 8.363 0.163 1.00 97.56 125 GLY A N 1
ATOM 981 C CA . GLY A 1 125 ? 6.349 7.782 -0.285 1.00 97.56 125 GLY A CA 1
ATOM 982 C C . GLY A 1 125 ? 7.565 8.471 0.345 1.00 97.56 125 GLY A C 1
ATOM 983 O O . GLY A 1 125 ? 8.502 7.797 0.747 1.00 97.56 125 GLY A O 1
ATOM 984 N N . GLN A 1 126 ? 7.559 9.802 0.475 1.00 97.12 126 GLN A N 1
ATOM 985 C CA . GLN A 1 126 ? 8.647 10.561 1.101 1.00 97.12 126 GLN A CA 1
ATOM 986 C C . GLN A 1 126 ? 8.741 10.308 2.606 1.00 97.12 126 GLN A C 1
ATOM 988 O O . GLN A 1 126 ? 9.847 10.094 3.098 1.00 97.12 126 GLN A O 1
ATOM 993 N N . THR A 1 127 ? 7.609 10.287 3.313 1.00 96.62 127 THR A N 1
ATOM 994 C CA . THR A 1 127 ? 7.544 9.951 4.745 1.00 96.62 127 THR A CA 1
ATOM 995 C C . THR A 1 127 ? 8.063 8.538 5.011 1.00 96.62 127 THR A C 1
ATOM 997 O O . THR A 1 127 ? 8.795 8.324 5.970 1.00 96.62 127 THR A O 1
ATOM 1000 N N . ALA A 1 128 ? 7.752 7.592 4.123 1.00 95.75 128 ALA A N 1
ATOM 1001 C CA . ALA A 1 128 ? 8.255 6.221 4.146 1.00 95.75 128 ALA A CA 1
ATOM 1002 C C . ALA A 1 128 ? 9.735 6.087 3.723 1.00 95.75 128 ALA A C 1
ATOM 1004 O O . ALA A 1 128 ? 10.320 5.013 3.851 1.00 95.75 128 ALA A O 1
ATOM 1005 N N . GLY A 1 129 ? 10.341 7.157 3.200 1.00 95.88 129 GLY A N 1
ATOM 1006 C CA . GLY A 1 129 ? 11.734 7.215 2.765 1.00 95.88 129 GLY A CA 1
ATOM 1007 C C . GLY A 1 129 ? 11.908 7.385 1.253 1.00 95.88 129 GLY A C 1
ATOM 1008 O O . GLY A 1 129 ? 11.159 6.866 0.430 1.00 95.88 129 GLY A O 1
ATOM 1009 N N . ARG A 1 130 ? 12.978 8.084 0.845 1.00 94.81 130 ARG A N 1
ATOM 1010 C CA . ARG A 1 130 ? 13.257 8.402 -0.575 1.00 94.81 130 ARG A CA 1
ATOM 1011 C C . ARG A 1 130 ? 13.299 7.166 -1.485 1.00 94.81 130 ARG A C 1
ATOM 1013 O O . ARG A 1 130 ? 12.945 7.264 -2.654 1.00 94.81 130 ARG A O 1
ATOM 1020 N N . GLN A 1 131 ? 13.734 6.024 -0.959 1.00 95.44 131 GLN A N 1
ATOM 1021 C CA . GLN A 1 131 ? 13.757 4.749 -1.680 1.00 95.44 131 GLN A CA 1
ATOM 1022 C C . GLN A 1 131 ? 12.345 4.268 -2.039 1.00 95.44 131 GLN A C 1
ATOM 1024 O O . GLN A 1 131 ? 12.106 3.875 -3.177 1.00 95.44 131 GLN A O 1
ATOM 1029 N N . THR A 1 132 ? 11.388 4.408 -1.125 1.00 97.31 132 THR A N 1
ATOM 1030 C CA . THR A 1 132 ? 9.977 4.072 -1.344 1.00 97.31 132 THR A CA 1
ATOM 1031 C C . THR A 1 132 ? 9.379 4.878 -2.496 1.00 97.31 132 THR A C 1
ATOM 1033 O O . THR A 1 132 ? 8.688 4.316 -3.340 1.00 97.31 132 THR A O 1
ATOM 1036 N N . VAL A 1 133 ? 9.713 6.168 -2.626 1.00 97.75 133 VAL A N 1
ATOM 1037 C CA . VAL A 1 133 ? 9.286 6.987 -3.781 1.00 97.75 133 VAL A CA 1
ATOM 1038 C C . VAL A 1 133 ? 9.759 6.383 -5.107 1.00 97.75 133 VAL A C 1
ATOM 1040 O O . VAL A 1 133 ? 8.990 6.331 -6.066 1.00 97.75 133 VAL A O 1
ATOM 1043 N N . TYR A 1 134 ? 11.005 5.909 -5.168 1.00 97.31 134 TYR A N 1
ATOM 1044 C CA . TYR A 1 134 ? 11.555 5.286 -6.374 1.00 97.31 134 TYR A CA 1
ATOM 1045 C C . TYR A 1 134 ? 10.934 3.925 -6.662 1.00 97.31 134 TYR A C 1
ATOM 1047 O O . TYR A 1 134 ? 10.642 3.640 -7.818 1.00 97.31 134 TYR A O 1
ATOM 1055 N N . ARG A 1 135 ? 10.649 3.126 -5.630 1.00 98.00 135 ARG A N 1
ATOM 1056 C CA . ARG A 1 135 ? 9.913 1.861 -5.770 1.00 98.00 135 ARG A CA 1
ATOM 1057 C C . ARG A 1 135 ? 8.507 2.083 -6.325 1.00 98.00 135 ARG A C 1
ATOM 1059 O O . ARG A 1 135 ? 8.110 1.395 -7.260 1.00 98.00 135 ARG A O 1
ATOM 1066 N N . ILE A 1 136 ? 7.786 3.090 -5.824 1.00 98.56 136 ILE A N 1
ATOM 1067 C CA . ILE A 1 136 ? 6.470 3.475 -6.360 1.00 98.56 136 ILE A CA 1
ATOM 1068 C C . ILE A 1 136 ? 6.600 3.913 -7.822 1.00 98.56 136 ILE A C 1
ATOM 1070 O O . ILE A 1 136 ? 5.804 3.499 -8.661 1.00 98.56 136 ILE A O 1
ATOM 1074 N N . ALA A 1 137 ? 7.597 4.742 -8.147 1.00 98.44 137 ALA A N 1
ATOM 1075 C CA . ALA A 1 137 ? 7.798 5.226 -9.510 1.00 98.44 137 ALA A CA 1
ATOM 1076 C C . ALA A 1 137 ? 8.154 4.089 -10.477 1.00 98.44 137 ALA A C 1
ATOM 1078 O O . ALA A 1 137 ? 7.592 4.006 -11.563 1.00 98.44 137 ALA A O 1
ATOM 1079 N N . TRP A 1 138 ? 8.999 3.156 -10.056 1.00 98.31 138 TRP A N 1
ATOM 1080 C CA . TRP A 1 138 ? 9.310 1.948 -10.810 1.00 98.31 138 TRP A CA 1
ATOM 1081 C C . TRP A 1 138 ? 8.075 1.086 -11.086 1.00 98.31 138 TRP A C 1
ATOM 1083 O O . TRP A 1 138 ? 7.847 0.711 -12.235 1.00 98.31 138 TRP A O 1
ATOM 1093 N N . LEU A 1 139 ? 7.223 0.842 -10.087 1.00 98.56 139 LEU A N 1
ATOM 1094 C CA . LEU A 1 139 ? 5.986 0.080 -10.286 1.00 98.56 139 LEU A CA 1
ATOM 1095 C C . LEU A 1 139 ? 4.964 0.831 -11.147 1.00 98.56 139 LEU A C 1
ATOM 1097 O O . LEU A 1 139 ? 4.308 0.221 -11.992 1.00 98.56 139 LEU A O 1
ATOM 1101 N N . ALA A 1 140 ? 4.847 2.152 -10.999 1.00 98.56 140 ALA A N 1
ATOM 1102 C CA . ALA A 1 140 ? 4.003 2.980 -11.861 1.00 98.56 140 ALA A CA 1
ATOM 1103 C C . ALA A 1 140 ? 4.469 2.933 -13.326 1.00 98.56 140 ALA A C 1
ATOM 1105 O O . ALA A 1 140 ? 3.657 2.899 -14.247 1.00 98.56 140 ALA A O 1
ATOM 1106 N N . ASP A 1 141 ? 5.776 2.892 -13.546 1.00 98.56 141 ASP A N 1
ATOM 1107 C CA . ASP A 1 141 ? 6.395 2.797 -14.861 1.00 98.56 141 ASP A CA 1
ATOM 1108 C C . ASP A 1 141 ? 6.228 1.405 -15.490 1.00 98.56 141 ASP A C 1
ATOM 1110 O O . ASP A 1 141 ? 5.857 1.307 -16.659 1.00 98.56 141 ASP A O 1
ATOM 1114 N N . ILE A 1 142 ? 6.365 0.330 -14.702 1.00 98.44 142 ILE A N 1
ATOM 1115 C CA . ILE A 1 142 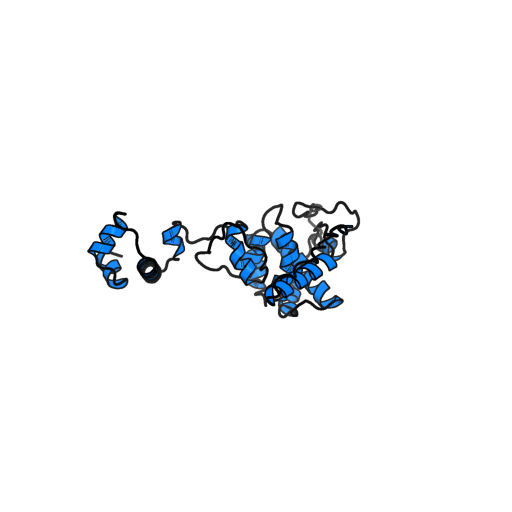? 5.960 -1.031 -15.101 1.00 98.44 142 ILE A CA 1
ATOM 1116 C C . ILE A 1 142 ? 4.484 -1.049 -15.511 1.00 98.44 142 ILE A C 1
ATOM 1118 O O . ILE A 1 142 ? 4.150 -1.553 -16.580 1.00 98.44 142 ILE A O 1
ATOM 1122 N N . THR A 1 143 ? 3.608 -0.456 -14.698 1.00 98.50 143 THR A N 1
ATOM 1123 C CA . THR A 1 143 ? 2.160 -0.406 -14.952 1.00 98.50 143 THR A CA 1
ATOM 1124 C C . THR A 1 143 ? 1.857 0.248 -16.301 1.00 98.50 143 THR A C 1
ATOM 1126 O O . THR A 1 143 ? 1.127 -0.307 -17.122 1.00 98.50 143 THR A O 1
ATOM 1129 N N . LEU A 1 144 ? 2.466 1.408 -16.568 1.00 98.38 144 LEU A N 1
ATOM 1130 C CA . LEU A 1 144 ? 2.305 2.127 -17.833 1.00 98.38 144 LEU A CA 1
ATOM 1131 C C . LEU A 1 144 ? 2.930 1.387 -19.021 1.00 98.38 144 LEU A C 1
ATOM 1133 O O . LEU A 1 144 ? 2.391 1.457 -20.126 1.00 98.38 144 LEU A O 1
ATOM 1137 N N . ALA A 1 145 ? 4.045 0.683 -18.820 1.00 98.25 145 ALA A N 1
ATOM 1138 C CA . ALA A 1 145 ? 4.649 -0.150 -19.852 1.00 98.25 145 ALA A CA 1
ATOM 1139 C C . ALA A 1 145 ? 3.737 -1.328 -20.221 1.00 98.25 145 ALA A C 1
ATOM 1141 O O . ALA A 1 145 ? 3.511 -1.564 -21.407 1.00 98.25 145 ALA A O 1
ATOM 1142 N N . ILE A 1 146 ? 3.154 -2.013 -19.233 1.00 98.19 146 ILE A N 1
ATOM 1143 C CA . ILE A 1 146 ? 2.194 -3.099 -19.469 1.00 98.19 146 ILE A CA 1
ATOM 1144 C C . ILE A 1 146 ? 0.968 -2.569 -20.218 1.00 98.19 146 ILE A C 1
ATOM 1146 O O . ILE A 1 146 ? 0.615 -3.118 -21.262 1.00 98.19 146 ILE A O 1
ATOM 1150 N N . ASP A 1 147 ? 0.370 -1.465 -19.754 1.00 98.06 147 ASP A N 1
ATOM 1151 C CA . ASP A 1 147 ? -0.787 -0.845 -20.417 1.00 98.06 147 ASP A CA 1
ATOM 1152 C C . ASP A 1 147 ? -0.479 -0.465 -21.874 1.00 98.06 147 ASP A C 1
ATOM 1154 O O . ASP A 1 147 ? -1.283 -0.708 -22.770 1.00 98.06 147 ASP A O 1
ATOM 1158 N N . LYS A 1 148 ? 0.715 0.081 -22.139 1.00 97.88 148 LYS A N 1
ATOM 1159 C CA . LYS A 1 148 ? 1.141 0.473 -23.489 1.00 97.88 148 LYS A CA 1
ATOM 1160 C C . LYS A 1 148 ? 1.353 -0.720 -24.423 1.00 97.88 148 LYS A C 1
ATOM 1162 O O . LYS A 1 148 ? 1.012 -0.616 -25.597 1.00 97.88 148 LYS A O 1
ATOM 1167 N N . HIS A 1 149 ? 1.981 -1.791 -23.943 1.00 97.38 149 HIS A N 1
ATOM 1168 C CA . HIS A 1 149 ? 2.402 -2.910 -24.792 1.00 97.38 149 HIS A CA 1
ATOM 1169 C C . HIS A 1 149 ? 1.338 -3.996 -24.940 1.00 97.38 149 HIS A C 1
ATOM 1171 O O . HIS A 1 149 ? 1.281 -4.644 -25.981 1.00 97.38 149 HIS A O 1
ATOM 1177 N N . PHE A 1 150 ? 0.501 -4.184 -23.923 1.00 96.06 150 PHE A N 1
ATOM 1178 C CA . PHE A 1 150 ? -0.426 -5.311 -23.851 1.00 96.06 150 PHE A CA 1
ATOM 1179 C C . PHE A 1 150 ? -1.874 -4.904 -23.562 1.00 96.06 150 PHE A C 1
ATOM 1181 O O . PHE A 1 150 ? -2.775 -5.718 -23.757 1.00 96.06 150 PHE A O 1
ATOM 1188 N N . GLY A 1 151 ? -2.098 -3.672 -23.092 1.00 96.19 151 GLY A N 1
ATOM 1189 C CA . GLY A 1 151 ? -3.321 -3.298 -22.388 1.00 96.19 151 GLY A CA 1
ATOM 1190 C C . GLY A 1 151 ? -3.340 -3.882 -20.974 1.00 96.19 151 GLY A C 1
ATOM 1191 O O . GLY A 1 151 ? -2.918 -5.018 -20.745 1.00 96.19 151 GLY A O 1
ATOM 1192 N N . PHE A 1 152 ? -3.803 -3.101 -19.997 1.00 96.00 152 PHE A N 1
ATOM 1193 C CA . PHE A 1 152 ? -3.877 -3.585 -18.620 1.00 96.00 152 PHE A CA 1
ATOM 1194 C C . PHE A 1 152 ? -5.172 -4.390 -18.381 1.00 96.00 152 PHE A C 1
ATOM 1196 O O . PHE A 1 152 ? -6.241 -3.952 -18.826 1.00 96.00 152 PHE A O 1
ATOM 1203 N N . PRO A 1 153 ? -5.137 -5.539 -17.675 1.00 94.19 153 PRO A N 1
ATOM 1204 C CA . PRO A 1 153 ? -6.353 -6.257 -17.285 1.00 94.19 153 PRO A CA 1
ATOM 1205 C C . PRO A 1 153 ? -7.301 -5.333 -16.503 1.00 94.19 153 PRO A C 1
ATOM 1207 O O . PRO A 1 153 ? -6.841 -4.644 -15.609 1.00 94.19 153 PRO A O 1
ATOM 1210 N N . LEU A 1 154 ? -8.602 -5.286 -16.829 1.00 95.38 154 LEU A N 1
ATOM 1211 C CA . LEU A 1 154 ? -9.585 -4.309 -16.290 1.00 95.38 154 LEU A CA 1
ATOM 1212 C C . LEU A 1 154 ? -9.331 -2.829 -16.659 1.00 95.38 154 LEU A C 1
ATOM 1214 O O . LEU A 1 154 ? -10.040 -1.939 -16.188 1.00 95.38 154 LEU A O 1
ATOM 1218 N N . GLY A 1 155 ? -8.374 -2.557 -17.546 1.00 96.94 155 GLY A N 1
ATOM 1219 C CA . GLY A 1 155 ? -7.997 -1.209 -17.957 1.00 96.94 155 GLY A CA 1
ATOM 1220 C C . GLY A 1 155 ? -7.132 -0.475 -16.930 1.00 96.94 155 GLY A C 1
ATOM 1221 O O . GLY A 1 155 ? -6.811 -0.981 -15.857 1.00 96.94 155 GLY A O 1
ATOM 1222 N N . CYS A 1 156 ? -6.737 0.749 -17.283 1.00 97.88 156 CYS A N 1
ATOM 1223 C CA . CYS A 1 156 ? -5.859 1.587 -16.467 1.00 97.88 156 CYS A CA 1
ATOM 1224 C C . CYS A 1 156 ? -6.464 2.991 -16.257 1.00 97.88 156 CYS A C 1
ATOM 1226 O O . CYS A 1 156 ? -5.942 3.979 -16.792 1.00 97.88 156 CYS A O 1
ATOM 1228 N N . PRO A 1 157 ? -7.566 3.135 -15.490 1.00 96.94 157 PRO A N 1
ATOM 1229 C CA . PRO A 1 157 ? -8.129 4.450 -15.159 1.00 96.94 157 PRO A CA 1
ATOM 1230 C C . PRO A 1 157 ? -7.095 5.392 -14.516 1.00 96.94 157 PRO A C 1
ATOM 1232 O O . PRO A 1 157 ? -7.121 6.602 -14.755 1.00 96.94 157 PRO A O 1
ATOM 1235 N N . GLY A 1 158 ? -6.122 4.846 -13.775 1.00 91.19 158 GLY A N 1
ATOM 1236 C CA . GLY A 1 158 ? -5.024 5.589 -13.156 1.00 91.19 158 GLY A CA 1
ATOM 1237 C C . GLY A 1 158 ? -3.950 6.117 -14.118 1.00 91.19 158 GLY A C 1
ATOM 1238 O O . GLY A 1 158 ? -3.042 6.827 -13.676 1.00 91.19 158 GLY A O 1
ATOM 1239 N N . ARG A 1 159 ? -4.027 5.841 -15.431 1.00 97.69 159 ARG A N 1
ATOM 1240 C CA . ARG A 1 159 ? -2.949 6.121 -16.405 1.00 97.69 159 ARG A CA 1
ATOM 1241 C C . ARG A 1 159 ? -2.441 7.562 -16.351 1.00 97.69 159 ARG A C 1
ATOM 1243 O O . ARG A 1 159 ? -1.236 7.801 -16.290 1.00 97.69 159 ARG A O 1
ATOM 1250 N N . LYS A 1 160 ? -3.356 8.540 -16.348 1.00 97.75 160 LYS A N 1
ATOM 1251 C CA . LYS A 1 160 ? -3.001 9.972 -16.316 1.00 97.75 160 LYS A CA 1
ATOM 1252 C C . LYS A 1 160 ? -2.337 10.373 -14.994 1.00 97.75 160 LYS A C 1
ATOM 1254 O O . LYS A 1 160 ? -1.392 11.161 -15.010 1.00 97.75 160 LYS A O 1
ATOM 1259 N N . SER A 1 161 ? -2.811 9.848 -13.860 1.00 97.94 161 SER A N 1
ATOM 1260 C CA . SER A 1 161 ? -2.206 10.116 -12.549 1.00 97.94 161 SER A CA 1
ATOM 1261 C C . SER A 1 161 ? -0.820 9.490 -12.421 1.00 97.94 161 SER A C 1
ATOM 1263 O O . SER A 1 161 ? 0.093 10.176 -11.969 1.00 97.94 161 SER A O 1
ATOM 1265 N N . LEU A 1 162 ? -0.628 8.252 -12.888 1.00 98.31 162 LEU A N 1
ATOM 1266 C CA . LEU A 1 162 ? 0.674 7.579 -12.859 1.00 98.31 162 LEU A CA 1
ATOM 1267 C C . LEU A 1 162 ? 1.691 8.293 -13.753 1.00 98.31 162 LEU A C 1
ATOM 1269 O O . LEU A 1 162 ? 2.782 8.614 -13.295 1.00 98.31 162 LEU A O 1
ATOM 1273 N N . ALA A 1 163 ? 1.313 8.656 -14.983 1.00 98.31 163 ALA A N 1
ATOM 1274 C CA . ALA A 1 163 ? 2.184 9.432 -15.867 1.00 98.31 163 ALA A CA 1
ATOM 1275 C C . ALA A 1 163 ? 2.602 10.767 -15.225 1.00 98.31 163 ALA A C 1
ATOM 1277 O O . ALA A 1 163 ? 3.781 11.112 -15.207 1.00 98.31 163 ALA A O 1
ATOM 1278 N N . ARG A 1 164 ? 1.651 11.493 -14.619 1.00 98.25 164 ARG A N 1
ATOM 1279 C CA . ARG A 1 164 ? 1.942 12.735 -13.887 1.00 98.25 164 ARG A CA 1
ATOM 1280 C C . ARG A 1 164 ? 2.858 12.492 -12.685 1.00 98.25 164 ARG A C 1
ATOM 1282 O O . ARG A 1 164 ? 3.718 13.325 -12.407 1.00 98.25 164 ARG A O 1
ATOM 1289 N N . PHE A 1 165 ? 2.681 11.387 -11.967 1.00 98.19 165 PHE A N 1
ATOM 1290 C CA . PHE A 1 165 ? 3.564 11.013 -10.867 1.00 98.19 165 PHE A CA 1
ATOM 1291 C C . PHE A 1 165 ? 5.000 10.804 -11.363 1.00 98.19 165 PHE A C 1
ATOM 1293 O O . PHE A 1 165 ? 5.902 11.448 -10.833 1.00 98.19 165 PHE A O 1
ATOM 1300 N N . LEU A 1 166 ? 5.204 10.040 -12.444 1.00 97.94 166 LEU A N 1
ATOM 1301 C CA . LEU A 1 166 ? 6.532 9.824 -13.033 1.00 97.94 166 LEU A CA 1
ATOM 1302 C C . LEU A 1 166 ? 7.208 11.129 -13.461 1.00 97.94 166 LEU A C 1
ATOM 1304 O O . LEU A 1 166 ? 8.380 11.321 -13.171 1.00 97.94 166 LEU A O 1
ATOM 1308 N N . THR A 1 167 ? 6.475 12.075 -14.061 1.00 97.38 167 THR A N 1
ATOM 1309 C CA . THR A 1 167 ? 7.056 13.383 -14.440 1.00 97.38 167 THR A CA 1
ATOM 1310 C C . THR A 1 167 ? 7.525 14.226 -13.249 1.00 97.38 167 THR A C 1
ATOM 1312 O O . THR A 1 167 ? 8.262 15.189 -13.429 1.00 97.38 167 THR A O 1
ATOM 1315 N N . ARG A 1 168 ? 7.077 13.904 -12.028 1.00 96.88 168 ARG A N 1
ATOM 1316 C CA . ARG A 1 168 ? 7.420 14.631 -10.795 1.00 96.88 168 ARG A CA 1
ATOM 1317 C C . ARG A 1 168 ? 8.499 13.942 -9.964 1.00 96.88 168 ARG A C 1
ATOM 1319 O O . ARG A 1 168 ? 8.937 14.524 -8.970 1.00 96.88 168 ARG A O 1
ATOM 1326 N N . VAL A 1 169 ? 8.891 12.722 -10.321 1.00 95.81 169 VAL A N 1
ATOM 1327 C CA . VAL A 1 169 ? 9.924 11.957 -9.622 1.00 95.81 169 VAL A CA 1
ATOM 1328 C C . VAL A 1 169 ? 11.139 11.857 -10.535 1.00 95.81 169 VAL A C 1
ATOM 1330 O O . VAL A 1 169 ? 11.075 11.237 -11.589 1.00 95.81 169 VAL A O 1
ATOM 1333 N N . GLN A 1 170 ? 12.250 12.460 -10.118 1.00 93.81 170 GLN A N 1
ATOM 1334 C CA . GLN A 1 170 ? 13.520 12.322 -10.828 1.00 93.81 170 GLN A CA 1
ATOM 1335 C C . GLN A 1 170 ? 14.120 10.934 -10.561 1.00 93.81 170 GLN A C 1
ATOM 1337 O O . GLN A 1 170 ? 14.181 10.529 -9.391 1.00 93.81 170 GLN A O 1
ATOM 1342 N N . PRO A 1 171 ? 14.560 10.205 -11.600 1.00 93.31 171 PRO A N 1
ATOM 1343 C CA . PRO A 1 171 ? 15.263 8.944 -11.426 1.00 93.31 171 PRO A CA 1
ATOM 1344 C C . PRO A 1 171 ? 16.551 9.106 -10.595 1.00 93.31 171 PRO A C 1
ATOM 1346 O O . PRO A 1 171 ? 17.210 10.149 -10.653 1.00 93.31 171 PRO A O 1
ATOM 1349 N N . PRO A 1 172 ? 16.943 8.090 -9.807 1.00 88.38 172 PRO A N 1
ATOM 1350 C CA . PRO A 1 172 ? 18.231 8.097 -9.122 1.00 88.38 172 PRO A CA 1
ATOM 1351 C C . PRO A 1 172 ? 19.375 8.169 -10.148 1.00 88.38 172 PRO A C 1
ATOM 1353 O O . PRO A 1 172 ? 19.433 7.351 -11.055 1.00 88.38 172 PRO A O 1
ATOM 1356 N N . GLY A 1 173 ? 20.281 9.143 -10.005 1.00 77.19 173 GLY A N 1
ATOM 1357 C CA . GLY A 1 173 ? 21.482 9.269 -10.848 1.00 77.19 173 GLY A CA 1
ATOM 1358 C C . GLY A 1 173 ? 21.481 10.407 -11.877 1.00 77.19 173 GLY A C 1
ATOM 1359 O O . GLY A 1 173 ? 22.528 10.678 -12.455 1.00 77.19 173 GLY A O 1
ATOM 1360 N N . GLU A 1 174 ? 20.374 11.133 -12.076 1.00 68.69 174 GLU A N 1
ATOM 1361 C CA . GLU A 1 174 ? 20.419 12.399 -12.842 1.00 68.69 174 GLU A CA 1
ATOM 1362 C C . GLU A 1 174 ? 21.140 13.523 -12.077 1.00 68.69 174 GLU A C 1
ATOM 1364 O O . GLU A 1 174 ? 21.622 14.491 -12.669 1.00 68.69 174 GLU A O 1
ATOM 1369 N N . ASP A 1 175 ? 21.258 13.379 -10.758 1.00 65.38 175 ASP A N 1
ATOM 1370 C CA . ASP A 1 175 ? 21.960 14.326 -9.908 1.00 65.38 175 ASP A CA 1
ATOM 1371 C C . ASP A 1 175 ? 23.469 14.038 -9.939 1.00 65.38 175 ASP A C 1
ATOM 1373 O O . ASP A 1 175 ? 23.963 13.114 -9.289 1.00 65.38 175 ASP A O 1
ATOM 1377 N N . ARG A 1 176 ? 24.210 14.844 -10.712 1.00 59.66 176 ARG A N 1
ATOM 1378 C CA . ARG A 1 176 ? 25.672 14.739 -10.913 1.00 59.66 176 ARG A CA 1
ATOM 1379 C C . ARG A 1 176 ? 26.495 14.809 -9.617 1.00 59.66 176 ARG A C 1
ATOM 1381 O O . ARG A 1 176 ? 27.707 14.628 -9.667 1.00 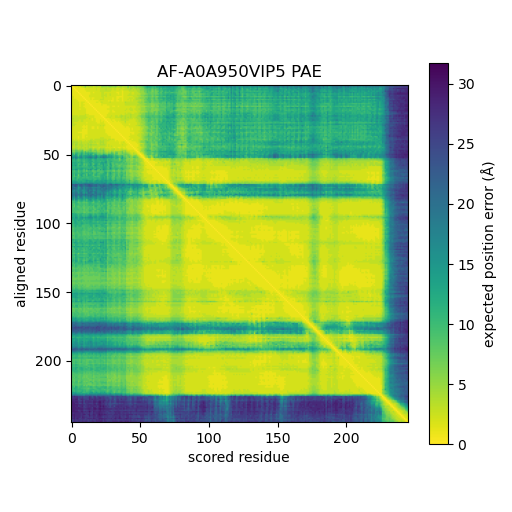59.66 176 ARG A O 1
ATOM 1388 N N . SER A 1 177 ? 25.866 15.102 -8.481 1.00 61.53 177 SER A N 1
ATOM 1389 C CA . SER A 1 177 ? 26.519 15.340 -7.195 1.00 61.53 177 SER A CA 1
ATOM 1390 C C . SER A 1 177 ? 26.580 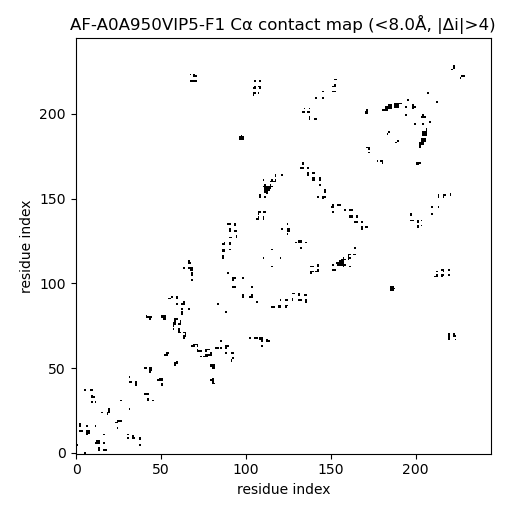14.131 -6.251 1.00 61.53 177 SER A C 1
ATOM 1392 O O . SER A 1 177 ? 27.199 14.239 -5.195 1.00 61.53 177 SER A O 1
ATOM 1394 N N . THR A 1 178 ? 25.963 12.986 -6.578 1.00 56.44 178 THR A N 1
ATOM 1395 C CA . THR A 1 178 ? 25.841 11.871 -5.616 1.00 56.44 178 THR A CA 1
ATOM 1396 C C . THR A 1 178 ? 26.704 10.656 -5.945 1.00 56.44 178 THR A C 1
ATOM 1398 O O . THR A 1 178 ? 26.783 10.202 -7.084 1.00 56.44 178 THR A O 1
ATOM 1401 N N . THR A 1 179 ? 27.330 10.107 -4.900 1.00 64.44 179 THR A N 1
ATOM 1402 C CA . THR A 1 179 ? 28.030 8.818 -4.880 1.00 64.44 179 THR A CA 1
ATOM 1403 C C . THR A 1 179 ? 27.182 7.716 -5.531 1.00 64.44 179 THR A C 1
ATOM 1405 O O . THR A 1 179 ? 25.956 7.740 -5.379 1.00 64.44 179 THR A O 1
ATOM 1408 N N . PRO A 1 180 ? 27.799 6.732 -6.220 1.00 65.75 180 PRO A N 1
ATOM 1409 C CA . PRO A 1 180 ? 27.074 5.638 -6.858 1.00 65.75 180 PRO A CA 1
ATOM 1410 C C . PRO A 1 180 ? 26.162 4.953 -5.843 1.00 65.75 180 PRO A C 1
ATOM 1412 O O . PRO A 1 180 ? 26.623 4.339 -4.881 1.00 65.75 180 PRO A O 1
ATOM 1415 N N . ARG A 1 181 ? 24.851 5.106 -6.026 1.00 76.06 181 ARG A N 1
ATOM 1416 C CA . ARG A 1 181 ? 23.872 4.496 -5.133 1.00 76.06 181 ARG A CA 1
ATOM 1417 C C . ARG A 1 181 ? 23.818 3.004 -5.429 1.00 76.06 181 ARG A C 1
ATOM 1419 O O . ARG A 1 181 ? 23.667 2.626 -6.592 1.00 76.06 181 ARG A O 1
ATOM 1426 N N . SER A 1 182 ? 23.929 2.180 -4.388 1.00 87.62 182 SER A N 1
ATOM 1427 C CA . SER A 1 182 ? 23.732 0.738 -4.509 1.00 87.62 182 SER A CA 1
ATOM 1428 C C . SER A 1 182 ? 22.367 0.445 -5.137 1.00 87.62 182 SER A C 1
ATOM 1430 O O . SER A 1 182 ? 21.384 1.144 -4.873 1.00 87.62 182 SER A O 1
ATOM 1432 N N . LEU A 1 183 ? 22.329 -0.567 -6.006 1.00 91.50 183 LEU A N 1
ATOM 1433 C CA . LEU A 1 183 ? 21.084 -1.062 -6.585 1.00 91.50 183 LEU A CA 1
ATOM 1434 C C . LEU A 1 183 ? 20.160 -1.532 -5.459 1.00 91.50 183 LEU A C 1
ATOM 1436 O O . LEU A 1 183 ? 20.573 -2.281 -4.574 1.00 91.50 183 LEU A O 1
ATOM 1440 N N . ASP A 1 184 ? 18.906 -1.102 -5.507 1.00 94.00 184 ASP A N 1
ATOM 1441 C CA . ASP A 1 184 ? 17.874 -1.564 -4.592 1.00 94.00 184 ASP A CA 1
ATOM 1442 C C . ASP A 1 184 ? 17.393 -2.948 -5.027 1.00 94.00 184 ASP A C 1
ATOM 1444 O O . ASP A 1 184 ? 16.677 -3.084 -6.018 1.00 94.00 184 ASP A O 1
ATOM 1448 N N . GLY A 1 185 ? 17.826 -3.979 -4.306 1.00 93.19 185 GLY A N 1
ATOM 1449 C CA . GLY A 1 185 ? 17.483 -5.365 -4.609 1.00 93.19 185 GLY A CA 1
ATOM 1450 C C . GLY A 1 185 ? 16.121 -5.822 -4.090 1.00 93.19 185 GLY A C 1
ATOM 1451 O O . GLY A 1 185 ? 15.761 -6.963 -4.347 1.00 93.19 185 GLY A O 1
ATOM 1452 N N . LEU A 1 186 ? 15.390 -5.009 -3.309 1.00 93.56 186 LEU A N 1
ATOM 1453 C CA . LEU A 1 186 ? 14.154 -5.439 -2.624 1.00 93.56 186 LEU A CA 1
ATOM 1454 C C . LEU A 1 186 ? 14.330 -6.747 -1.812 1.00 93.56 186 LEU A C 1
ATOM 1456 O O . LEU A 1 186 ? 13.414 -7.562 -1.729 1.00 93.56 186 LEU A O 1
ATOM 1460 N N . GLY A 1 187 ? 15.535 -6.992 -1.281 1.00 88.94 187 GLY A N 1
ATOM 1461 C CA . GLY A 1 187 ? 15.897 -8.237 -0.589 1.00 88.94 187 GLY A CA 1
ATOM 1462 C C . GLY A 1 187 ? 16.167 -9.434 -1.503 1.00 88.94 187 GLY A C 1
ATOM 1463 O O . GLY A 1 187 ? 16.572 -10.490 -1.031 1.00 88.94 187 GLY A O 1
ATOM 1464 N N . ARG A 1 188 ? 15.933 -9.298 -2.812 1.00 87.56 188 ARG A N 1
ATOM 1465 C CA . ARG A 1 188 ? 16.017 -10.373 -3.811 1.00 87.56 188 ARG A CA 1
ATOM 1466 C C . ARG A 1 188 ? 16.601 -9.840 -5.126 1.00 87.56 188 ARG A C 1
ATOM 1468 O O . ARG A 1 188 ? 15.883 -9.752 -6.128 1.00 87.56 188 ARG A O 1
ATOM 1475 N N . PRO A 1 189 ? 17.884 -9.431 -5.133 1.00 86.62 189 PRO A N 1
ATOM 1476 C CA . PRO A 1 189 ? 18.510 -8.915 -6.341 1.00 86.62 189 PRO A CA 1
ATOM 1477 C C . PRO A 1 189 ? 18.501 -9.987 -7.434 1.00 86.62 189 PRO A C 1
ATOM 1479 O O . PRO A 1 189 ? 18.654 -11.174 -7.152 1.00 86.62 189 PRO A O 1
ATOM 1482 N N . THR A 1 190 ? 18.341 -9.575 -8.692 1.00 87.25 190 THR A N 1
ATOM 1483 C CA . THR A 1 190 ? 18.513 -10.517 -9.799 1.00 87.25 190 THR A CA 1
ATOM 1484 C C . THR A 1 190 ? 19.978 -10.933 -9.911 1.00 87.25 190 THR A C 1
ATOM 1486 O O . THR A 1 190 ? 20.879 -10.093 -9.880 1.00 87.25 190 THR A O 1
ATOM 1489 N N . GLU A 1 191 ? 20.209 -12.234 -10.065 1.00 85.62 191 GLU A N 1
ATOM 1490 C CA . GLU A 1 191 ? 21.521 -12.794 -10.406 1.00 85.62 191 GLU A CA 1
ATOM 1491 C C . GLU A 1 191 ? 21.844 -12.597 -11.896 1.00 85.62 191 GLU A C 1
ATOM 1493 O O . GLU A 1 191 ? 22.989 -12.713 -12.332 1.00 85.62 191 GLU A O 1
ATOM 1498 N N . GLN A 1 192 ? 20.831 -12.265 -12.703 1.00 75.50 192 GLN A N 1
ATOM 1499 C CA . GLN A 1 192 ? 20.988 -12.068 -14.135 1.00 75.50 192 GLN A CA 1
ATOM 1500 C C . GLN A 1 192 ? 21.619 -10.697 -14.402 1.00 75.50 192 GLN A C 1
ATOM 1502 O O . GLN A 1 192 ? 21.014 -9.651 -14.173 1.00 75.50 192 GLN A O 1
ATOM 1507 N N . GLY A 1 193 ? 22.832 -10.690 -14.959 1.00 78.62 193 GLY A N 1
ATOM 1508 C CA . GLY A 1 193 ? 23.608 -9.468 -15.213 1.00 78.62 193 GLY A CA 1
ATOM 1509 C C . GLY A 1 193 ? 22.976 -8.454 -16.184 1.00 78.62 193 GLY A C 1
ATOM 1510 O O . GLY A 1 193 ? 23.517 -7.362 -16.358 1.00 78.62 193 GLY A O 1
ATOM 1511 N N . ARG A 1 194 ? 21.836 -8.764 -16.821 1.00 86.38 194 ARG A N 1
ATOM 1512 C CA . ARG A 1 194 ? 21.143 -7.853 -17.745 1.00 86.38 194 ARG A CA 1
ATOM 1513 C C . ARG A 1 194 ? 19.823 -7.353 -17.158 1.00 86.38 194 ARG A C 1
ATOM 1515 O O . ARG A 1 194 ? 18.787 -7.993 -17.284 1.00 86.38 194 ARG A O 1
ATOM 1522 N N . LEU A 1 195 ? 19.854 -6.142 -16.605 1.00 89.94 195 LEU A N 1
ATOM 1523 C CA . LEU A 1 195 ? 18.665 -5.456 -16.096 1.00 89.94 195 LEU A CA 1
ATOM 1524 C C . LEU A 1 195 ? 17.798 -4.873 -17.225 1.00 89.94 195 LEU A C 1
ATOM 1526 O O . LEU A 1 195 ? 18.288 -4.201 -18.145 1.00 89.94 195 LEU A O 1
ATOM 1530 N N . HIS A 1 196 ? 16.482 -5.051 -17.107 1.00 94.25 196 HIS A N 1
ATOM 1531 C CA . HIS A 1 196 ? 15.497 -4.427 -17.989 1.00 94.25 196 HIS A CA 1
ATOM 1532 C C . HIS A 1 196 ? 15.637 -2.881 -17.973 1.00 94.25 196 HIS A C 1
ATOM 1534 O O . HIS A 1 196 ? 16.001 -2.306 -16.944 1.00 94.25 196 HIS A O 1
ATOM 1540 N N . PRO A 1 197 ? 15.377 -2.151 -19.080 1.00 96.00 197 PRO A N 1
ATOM 1541 C CA . PRO A 1 197 ? 15.562 -0.693 -19.127 1.00 96.00 197 PRO A CA 1
ATOM 1542 C C . PRO A 1 197 ? 14.844 0.084 -18.011 1.00 96.00 197 PRO A C 1
ATOM 1544 O O . PRO A 1 197 ? 15.417 1.017 -17.453 1.00 96.00 197 PRO A O 1
ATOM 1547 N N . ILE A 1 198 ? 13.626 -0.333 -17.643 1.00 96.75 198 ILE A N 1
ATOM 1548 C CA . ILE A 1 198 ? 12.854 0.277 -16.543 1.00 96.75 198 ILE A CA 1
ATOM 1549 C C . ILE A 1 198 ? 13.570 0.103 -15.192 1.00 96.75 198 ILE A C 1
ATOM 1551 O O . ILE A 1 198 ? 13.682 1.054 -14.430 1.00 96.75 198 ILE A O 1
ATOM 1555 N N . TRP A 1 199 ? 14.131 -1.075 -14.922 1.00 95.31 199 TRP A N 1
ATOM 1556 C CA . TRP A 1 199 ? 14.868 -1.381 -13.693 1.00 95.31 199 TRP A CA 1
ATOM 1557 C C . TRP A 1 199 ? 16.112 -0.512 -13.572 1.00 95.31 199 TRP A C 1
ATOM 1559 O O . TRP A 1 199 ? 16.340 0.122 -12.543 1.00 95.31 199 TRP A O 1
ATOM 1569 N N . ARG A 1 200 ? 16.872 -0.418 -14.673 1.00 94.62 200 ARG A N 1
ATOM 1570 C CA . ARG A 1 200 ? 18.065 0.432 -14.758 1.00 94.62 200 ARG A CA 1
ATOM 1571 C C . ARG A 1 200 ? 17.736 1.891 -14.488 1.00 94.62 200 ARG A C 1
ATOM 1573 O O . ARG A 1 200 ? 18.424 2.508 -13.687 1.00 94.62 200 ARG A O 1
ATOM 1580 N N . ARG A 1 201 ? 16.668 2.421 -15.098 1.00 95.31 201 ARG A N 1
ATOM 1581 C CA . ARG A 1 201 ? 16.227 3.805 -14.872 1.00 95.31 201 ARG A CA 1
ATOM 1582 C C . ARG A 1 201 ? 15.997 4.098 -13.388 1.00 95.31 201 ARG A C 1
ATOM 1584 O O . ARG A 1 201 ? 16.386 5.159 -12.925 1.00 95.31 201 ARG A O 1
ATOM 1591 N N . TRP A 1 202 ? 15.394 3.173 -12.647 1.00 96.00 202 TRP A N 1
ATOM 1592 C CA . TRP A 1 202 ? 15.045 3.388 -11.239 1.00 96.00 202 TRP A CA 1
ATOM 1593 C C . TRP A 1 202 ? 16.063 2.828 -10.236 1.00 96.00 202 TRP A C 1
ATOM 1595 O O . TRP A 1 202 ? 15.795 2.866 -9.039 1.00 96.00 202 TRP A O 1
ATOM 1605 N N . HIS A 1 203 ? 17.226 2.344 -10.693 1.00 95.06 203 HIS A N 1
ATOM 1606 C CA . HIS A 1 203 ? 18.232 1.663 -9.862 1.00 95.06 203 HIS A CA 1
ATOM 1607 C C . HIS A 1 203 ? 17.643 0.520 -9.008 1.00 95.06 203 HIS A C 1
ATOM 1609 O O . HIS A 1 203 ? 18.046 0.320 -7.863 1.00 95.06 203 HIS A O 1
ATOM 1615 N N . ILE A 1 204 ? 16.697 -0.243 -9.561 1.00 95.31 204 ILE A N 1
ATOM 1616 C CA . ILE A 1 204 ? 16.085 -1.398 -8.891 1.00 95.31 204 ILE A CA 1
ATOM 1617 C C . ILE A 1 204 ? 16.547 -2.683 -9.573 1.00 95.31 204 ILE A C 1
ATOM 1619 O O . ILE A 1 204 ? 16.617 -2.758 -10.797 1.00 95.31 204 ILE A O 1
ATOM 1623 N N . SER A 1 205 ? 16.867 -3.698 -8.777 1.00 95.12 205 SER A N 1
ATOM 1624 C CA . SER A 1 205 ? 17.202 -5.050 -9.215 1.00 95.12 205 SER A CA 1
ATOM 1625 C C . SER A 1 205 ? 16.121 -5.996 -8.710 1.00 95.12 205 SER A C 1
ATOM 1627 O O . SER A 1 205 ? 15.917 -6.118 -7.508 1.00 95.12 205 SER A O 1
ATOM 1629 N N . TYR A 1 206 ? 15.396 -6.633 -9.627 1.00 95.25 206 TYR A N 1
ATOM 1630 C CA . TYR A 1 206 ? 14.308 -7.543 -9.285 1.00 95.25 206 TYR A CA 1
ATOM 1631 C C . TYR A 1 206 ? 14.182 -8.601 -10.377 1.00 95.25 206 TYR A C 1
ATOM 1633 O O . TYR A 1 206 ? 14.307 -8.264 -11.555 1.00 95.25 206 TYR A O 1
ATOM 1641 N N . ALA A 1 207 ? 13.987 -9.860 -9.987 1.00 94.19 207 ALA A N 1
ATOM 1642 C CA . ALA A 1 207 ? 14.099 -11.010 -10.886 1.00 94.19 207 ALA A CA 1
ATOM 1643 C C . ALA A 1 207 ? 12.945 -11.145 -11.897 1.00 94.19 207 ALA A C 1
ATOM 1645 O O . ALA A 1 207 ? 13.143 -11.713 -12.967 1.00 94.19 207 ALA A O 1
ATOM 1646 N N . ALA A 1 208 ? 11.757 -10.628 -11.571 1.00 94.38 208 ALA A N 1
ATOM 1647 C CA . ALA A 1 208 ? 10.585 -10.708 -12.439 1.00 94.38 208 ALA A CA 1
ATOM 1648 C C . ALA A 1 208 ? 10.717 -9.804 -13.678 1.00 94.38 208 ALA A C 1
ATOM 1650 O O . ALA A 1 208 ? 11.277 -8.711 -13.597 1.00 94.38 208 ALA A O 1
ATOM 1651 N N . ASP A 1 209 ? 10.146 -10.220 -14.809 1.00 95.44 209 ASP A N 1
ATOM 1652 C CA . ASP A 1 209 ? 9.993 -9.383 -16.003 1.00 95.44 209 ASP A CA 1
ATOM 1653 C C . ASP A 1 209 ? 8.560 -8.829 -16.131 1.00 95.44 209 ASP A C 1
ATOM 1655 O O . ASP A 1 209 ? 7.697 -9.093 -15.295 1.00 95.44 209 ASP A O 1
ATOM 1659 N N . LEU A 1 210 ? 8.282 -8.048 -17.184 1.00 96.62 210 LEU A N 1
ATOM 1660 C CA . LEU A 1 210 ? 6.952 -7.461 -17.407 1.00 96.62 210 LEU A CA 1
ATOM 1661 C C . LEU A 1 210 ? 5.834 -8.504 -17.583 1.00 96.62 210 LEU A C 1
ATOM 1663 O O . LEU A 1 210 ? 4.677 -8.183 -17.307 1.00 96.62 210 LEU A O 1
ATOM 1667 N N . THR A 1 211 ? 6.152 -9.714 -18.051 1.00 96.50 211 THR A N 1
ATOM 1668 C CA . THR A 1 211 ? 5.155 -10.775 -18.243 1.00 96.50 211 THR A CA 1
ATOM 1669 C C . THR A 1 211 ? 4.681 -11.313 -16.902 1.00 96.50 211 THR A C 1
ATOM 1671 O O . THR A 1 211 ? 3.475 -11.392 -16.696 1.00 96.50 211 THR A O 1
ATOM 1674 N N . VAL A 1 212 ? 5.587 -11.495 -15.935 1.00 96.69 212 VAL A N 1
ATOM 1675 C CA . VAL A 1 212 ? 5.242 -11.914 -14.565 1.00 96.69 212 VAL A CA 1
ATOM 1676 C C . VAL A 1 212 ? 4.245 -10.947 -13.912 1.00 96.69 212 VAL A C 1
ATOM 1678 O O . VAL A 1 212 ? 3.217 -11.375 -13.391 1.00 96.69 212 VAL A O 1
ATOM 1681 N N . PHE A 1 213 ? 4.488 -9.633 -13.987 1.00 97.88 213 PHE A N 1
ATOM 1682 C CA . PHE A 1 213 ? 3.557 -8.633 -13.435 1.00 97.88 213 PHE A CA 1
ATOM 1683 C C . PHE A 1 213 ? 2.196 -8.636 -14.145 1.00 97.88 213 PHE A C 1
ATOM 1685 O O . PHE A 1 213 ? 1.156 -8.439 -13.513 1.00 97.88 213 PHE A O 1
ATOM 1692 N N . ARG A 1 214 ? 2.183 -8.846 -15.467 1.00 97.56 214 ARG A N 1
ATOM 1693 C CA . ARG A 1 214 ? 0.942 -8.922 -16.244 1.00 97.56 214 ARG A CA 1
ATOM 1694 C C . ARG A 1 214 ? 0.140 -10.172 -15.886 1.00 97.56 214 ARG A C 1
ATOM 1696 O O . ARG A 1 214 ? -1.059 -10.060 -15.636 1.00 97.56 214 ARG A O 1
ATOM 1703 N N . ASP A 1 215 ? 0.789 -11.329 -15.842 1.00 97.50 215 ASP A N 1
ATOM 1704 C CA . ASP A 1 215 ? 0.162 -12.607 -15.502 1.00 97.50 215 ASP A CA 1
ATOM 1705 C C . ASP A 1 215 ? -0.408 -12.557 -14.086 1.00 97.50 215 ASP A C 1
ATOM 1707 O O . ASP A 1 215 ? -1.539 -12.985 -13.840 1.00 97.50 215 ASP A O 1
ATOM 1711 N N . ARG A 1 216 ? 0.320 -11.917 -13.163 1.00 97.56 216 ARG A N 1
ATOM 1712 C CA . ARG A 1 216 ? -0.167 -11.642 -11.814 1.00 97.56 216 ARG A CA 1
ATOM 1713 C C . ARG A 1 216 ? -1.435 -10.784 -11.813 1.00 97.56 216 ARG A C 1
ATOM 1715 O O . ARG A 1 216 ? -2.375 -11.097 -11.083 1.00 97.56 216 ARG A O 1
ATOM 1722 N N . ALA A 1 217 ? -1.502 -9.739 -12.636 1.00 97.69 217 ALA A N 1
ATOM 1723 C CA . ALA A 1 217 ? -2.696 -8.903 -12.763 1.00 97.69 217 ALA A CA 1
ATOM 1724 C C . ALA A 1 217 ? -3.900 -9.658 -13.365 1.00 97.69 217 ALA A C 1
ATOM 1726 O O . ALA A 1 217 ? -5.026 -9.485 -12.893 1.00 97.69 217 ALA A O 1
ATOM 1727 N N . GLU A 1 218 ? -3.688 -10.519 -14.368 1.00 97.81 218 GLU A N 1
ATOM 1728 C CA . GLU A 1 218 ? -4.747 -11.382 -14.921 1.00 97.81 218 GLU A CA 1
ATOM 1729 C C . GLU A 1 218 ? -5.252 -12.395 -13.887 1.00 97.81 218 GLU A C 1
ATOM 1731 O O . GLU A 1 218 ? -6.461 -12.597 -13.760 1.00 97.81 218 GLU A O 1
ATOM 1736 N N . HIS A 1 219 ? -4.350 -12.983 -13.098 1.00 96.38 219 HIS A N 1
ATOM 1737 C CA . HIS A 1 219 ? -4.717 -13.888 -12.013 1.00 96.38 219 HIS A CA 1
ATOM 1738 C C . HIS A 1 219 ? -5.626 -13.202 -10.982 1.00 96.38 219 HIS A C 1
ATOM 1740 O O . HIS A 1 219 ? -6.697 -13.715 -10.659 1.00 96.38 219 HIS A O 1
ATOM 1746 N N . LEU A 1 220 ? -5.253 -12.008 -10.514 1.00 96.69 220 LEU A N 1
ATOM 1747 C CA . LEU A 1 220 ? -6.067 -11.239 -9.566 1.00 96.69 220 LEU A CA 1
ATOM 1748 C C . LEU A 1 220 ? -7.436 -10.859 -10.147 1.00 96.69 220 LEU A C 1
ATOM 1750 O O . LEU A 1 220 ? -8.452 -10.966 -9.463 1.00 96.69 220 LEU A O 1
ATOM 1754 N N . LYS A 1 221 ? -7.489 -10.477 -11.427 1.00 96.50 221 LYS A N 1
ATOM 1755 C CA . LYS A 1 221 ? -8.750 -10.237 -12.143 1.00 96.50 221 LYS A CA 1
ATOM 1756 C C . LYS A 1 221 ? -9.626 -11.492 -12.194 1.00 96.50 221 LYS A C 1
ATOM 1758 O O . LYS A 1 221 ? -10.837 -11.382 -12.013 1.00 96.50 221 LYS A O 1
ATOM 1763 N N . ALA A 1 222 ? -9.047 -12.669 -12.434 1.00 95.31 222 ALA A N 1
ATOM 1764 C CA . ALA A 1 222 ? -9.791 -13.927 -12.454 1.00 95.31 222 ALA A CA 1
ATOM 1765 C C . ALA A 1 222 ? -10.409 -14.248 -11.082 1.00 95.31 222 ALA A C 1
ATOM 1767 O O . ALA A 1 222 ? -11.572 -14.649 -11.020 1.00 95.31 222 ALA A O 1
ATOM 1768 N N . LEU A 1 223 ? -9.669 -14.000 -9.995 1.00 94.31 223 LEU A N 1
ATOM 1769 C CA . LEU A 1 223 ? -10.177 -14.138 -8.628 1.00 94.31 223 LEU A CA 1
ATOM 1770 C C . LEU A 1 223 ? -11.298 -13.133 -8.324 1.00 94.31 223 LEU A C 1
ATOM 1772 O O . LEU A 1 223 ? -12.336 -13.516 -7.788 1.00 94.31 223 LEU A O 1
ATOM 1776 N N . LEU A 1 224 ? -11.135 -11.867 -8.726 1.00 92.88 224 LEU A N 1
ATOM 1777 C CA . LEU A 1 224 ? -12.162 -10.825 -8.579 1.00 92.88 224 LEU A CA 1
ATOM 1778 C C . LEU A 1 224 ? -13.459 -11.154 -9.331 1.00 92.88 224 LEU A C 1
ATOM 1780 O O . LEU A 1 224 ? -14.541 -10.797 -8.873 1.00 92.88 224 LEU A O 1
ATOM 1784 N N . ALA A 1 225 ? -13.366 -11.844 -10.469 1.00 92.75 225 ALA A N 1
ATOM 1785 C CA . ALA A 1 225 ? -14.520 -12.271 -11.257 1.00 92.75 225 ALA A CA 1
ATOM 1786 C C . ALA A 1 225 ? -15.294 -13.451 -10.635 1.00 92.75 225 ALA A C 1
ATOM 1788 O O . ALA A 1 225 ? -16.298 -13.880 -11.202 1.00 92.75 225 ALA A O 1
ATOM 1789 N N . GLY A 1 226 ? -14.850 -13.991 -9.494 1.00 79.69 226 GLY A N 1
ATOM 1790 C CA . GLY A 1 226 ? -15.559 -15.059 -8.793 1.00 79.69 226 GLY A CA 1
ATOM 1791 C C . GLY A 1 226 ? -15.527 -16.396 -9.525 1.00 79.69 226 GLY A C 1
ATOM 1792 O O . GLY A 1 226 ? -16.420 -17.215 -9.327 1.00 79.69 226 GLY A O 1
ATOM 1793 N N . LYS A 1 227 ? -14.513 -16.644 -10.365 1.00 52.75 227 LYS A N 1
ATOM 1794 C CA . LYS A 1 227 ? -14.265 -17.999 -10.856 1.00 52.75 227 LYS A CA 1
ATOM 1795 C C . LYS A 1 227 ? -13.569 -18.751 -9.713 1.00 52.75 227 LYS A C 1
ATOM 1797 O O . LYS A 1 227 ? -12.395 -18.458 -9.472 1.00 52.75 227 LYS A O 1
ATOM 1802 N N . PRO A 1 228 ? -14.232 -19.673 -8.981 1.00 49.38 228 PRO A N 1
ATOM 1803 C CA . PRO A 1 228 ? -13.479 -20.632 -8.184 1.00 49.38 228 PRO A CA 1
ATOM 1804 C C . PRO A 1 228 ? -12.473 -21.262 -9.143 1.00 49.38 228 PRO A C 1
ATOM 1806 O O . PRO A 1 228 ? -12.844 -21.617 -10.268 1.00 49.38 228 PRO A O 1
ATOM 1809 N N . MET A 1 229 ? -11.193 -21.270 -8.762 1.00 48.41 229 MET A N 1
ATOM 1810 C CA . MET A 1 229 ? -10.170 -21.922 -9.568 1.00 48.41 229 MET A CA 1
ATOM 1811 C C . MET A 1 229 ? -10.687 -23.319 -9.865 1.00 48.41 229 MET A C 1
ATOM 1813 O O . MET A 1 229 ? -10.915 -24.092 -8.937 1.00 48.41 229 MET A O 1
ATOM 1817 N N . GLY A 1 230 ? -10.954 -23.577 -11.147 1.00 44.28 230 GLY A N 1
ATOM 1818 C CA . GLY A 1 230 ? -11.274 -24.911 -11.603 1.00 44.28 230 GLY A CA 1
ATOM 1819 C C . GLY A 1 230 ? -10.224 -25.826 -11.009 1.00 44.28 230 GLY A C 1
ATOM 1820 O O . GLY A 1 230 ? -9.029 -25.537 -11.115 1.00 44.28 230 GLY A O 1
ATOM 1821 N N . GLU A 1 231 ? -10.702 -26.858 -10.326 1.00 42.22 231 GLU A N 1
ATOM 1822 C CA . GLU A 1 231 ? -9.945 -28.065 -10.069 1.00 42.22 231 GLU A CA 1
ATOM 1823 C C . GLU A 1 231 ? -9.088 -28.310 -11.313 1.00 42.22 231 GLU A C 1
ATOM 1825 O O . GLU A 1 231 ? -9.601 -28.538 -12.414 1.00 42.22 231 GLU A O 1
ATOM 1830 N N . GLY A 1 232 ? -7.769 -28.139 -11.170 1.00 43.41 232 GLY A N 1
ATOM 1831 C CA . GLY A 1 232 ? -6.849 -28.646 -12.175 1.00 43.41 232 GLY A CA 1
ATOM 1832 C C . GLY A 1 232 ? -7.189 -30.121 -12.378 1.00 43.41 232 GLY A C 1
ATOM 1833 O O . GLY A 1 232 ? -7.643 -30.748 -11.419 1.00 43.41 232 GLY A O 1
ATOM 1834 N N . PRO A 1 233 ? -7.036 -30.674 -13.591 1.00 43.78 233 PRO A N 1
ATOM 1835 C CA . PRO A 1 233 ? -7.442 -32.040 -13.869 1.00 43.78 233 PRO A CA 1
ATOM 1836 C C . PRO A 1 233 ? -6.748 -32.964 -12.872 1.00 43.78 233 PRO A C 1
ATOM 1838 O O . PRO A 1 233 ? -5.557 -33.253 -12.999 1.00 43.78 233 PRO A O 1
ATOM 1841 N N . HIS A 1 234 ? -7.498 -33.401 -11.859 1.00 44.53 234 HIS A N 1
ATOM 1842 C CA . HIS A 1 234 ? -7.138 -34.547 -11.062 1.00 44.53 234 HIS A CA 1
ATOM 1843 C C . HIS A 1 234 ? -7.158 -35.686 -12.073 1.00 44.53 234 HIS A C 1
ATOM 1845 O O . HIS A 1 234 ? -8.210 -36.141 -12.517 1.00 44.53 234 HIS A O 1
ATOM 1851 N N . GLN A 1 235 ? -5.968 -36.050 -12.544 1.00 48.44 235 GLN A N 1
ATOM 1852 C CA . GLN A 1 235 ? -5.755 -37.304 -13.231 1.00 48.44 235 GLN A CA 1
ATOM 1853 C C . GLN A 1 235 ? -6.083 -38.397 -12.215 1.00 48.44 235 GLN A C 1
ATOM 1855 O O . GLN A 1 235 ? -5.213 -38.840 -11.468 1.00 48.44 235 GLN A O 1
ATOM 1860 N N . ASP A 1 236 ? -7.350 -38.803 -12.165 1.00 46.81 236 ASP A N 1
ATOM 1861 C CA . ASP A 1 236 ? -7.758 -40.071 -11.577 1.00 46.81 236 ASP A CA 1
ATOM 1862 C C . ASP A 1 236 ? -7.241 -41.184 -12.492 1.00 46.81 236 ASP A C 1
ATOM 1864 O O . ASP A 1 236 ? -7.939 -41.776 -13.313 1.00 46.81 236 ASP A O 1
ATOM 1868 N N . GLY A 1 237 ? -5.944 -41.449 -12.361 1.00 58.47 237 GLY A N 1
ATOM 1869 C CA . GLY A 1 237 ? -5.329 -42.696 -12.771 1.00 58.47 237 GLY A CA 1
ATOM 1870 C C . GLY A 1 237 ? -5.727 -43.799 -11.795 1.00 58.47 237 GLY A C 1
ATOM 1871 O O . GLY A 1 237 ? -4.901 -44.253 -11.009 1.00 58.47 237 GLY A O 1
ATOM 1872 N N . ARG A 1 238 ? -6.988 -44.239 -11.839 1.00 54.75 238 ARG A N 1
ATOM 1873 C CA . ARG A 1 238 ? -7.400 -45.557 -11.337 1.00 54.75 238 ARG A CA 1
ATOM 1874 C C . ARG A 1 238 ? -7.901 -46.387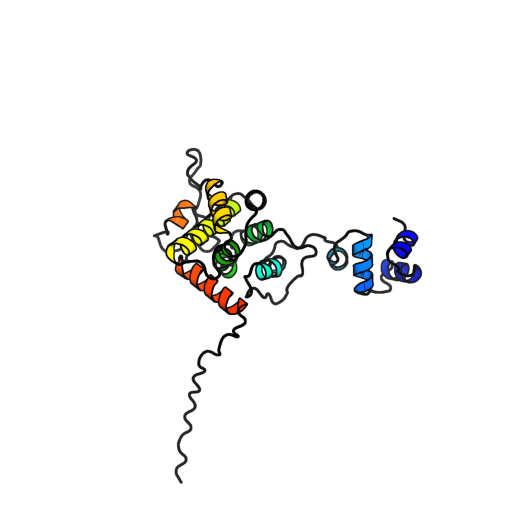 -12.508 1.00 54.75 238 ARG A C 1
ATOM 1876 O O . ARG A 1 238 ? -9.059 -46.332 -12.898 1.00 54.75 238 ARG A O 1
ATOM 1883 N N . THR A 1 239 ? -6.974 -47.134 -13.088 1.00 61.84 239 THR A N 1
ATOM 1884 C CA . THR A 1 239 ? -7.279 -48.316 -13.888 1.00 61.84 239 THR A CA 1
ATOM 1885 C C . THR A 1 239 ? -7.460 -49.476 -12.916 1.00 61.84 239 THR A C 1
ATOM 1887 O O . THR A 1 239 ? -6.487 -49.974 -12.354 1.00 61.84 239 THR A O 1
ATOM 1890 N N . ASP A 1 240 ? -8.707 -49.883 -12.687 1.00 62.69 240 ASP A N 1
ATOM 1891 C CA . ASP A 1 240 ? -8.987 -51.173 -12.060 1.00 62.69 240 ASP A CA 1
ATOM 1892 C C . ASP A 1 240 ? -8.644 -52.300 -13.056 1.00 62.69 240 ASP A C 1
ATOM 1894 O O . ASP A 1 240 ? -8.967 -52.186 -14.245 1.00 62.69 240 ASP A O 1
ATOM 1898 N N . PRO A 1 241 ? -7.975 -53.385 -12.624 1.00 71.62 241 PRO A N 1
ATOM 1899 C CA . PRO A 1 241 ? -7.704 -54.525 -13.488 1.00 71.62 241 PRO A CA 1
ATOM 1900 C C . PRO A 1 241 ? -8.973 -55.370 -13.711 1.00 71.62 241 PRO A C 1
ATOM 1902 O O . PRO A 1 241 ? -9.843 -55.433 -12.838 1.00 71.62 241 PRO A O 1
ATOM 1905 N N . PRO A 1 242 ? -9.084 -56.064 -14.860 1.00 68.38 242 PRO A N 1
ATOM 1906 C CA . PRO A 1 242 ? -10.233 -56.905 -15.151 1.00 68.38 242 PRO A CA 1
ATOM 1907 C C . PRO A 1 242 ? -10.226 -58.147 -14.256 1.00 68.38 242 PRO A C 1
ATOM 1909 O O . PRO A 1 242 ? -9.237 -58.874 -14.173 1.00 68.38 242 PRO A O 1
ATOM 1912 N N . ILE A 1 243 ? -11.363 -58.404 -13.613 1.00 70.50 243 ILE A N 1
ATOM 1913 C CA . ILE A 1 243 ? -11.645 -59.666 -12.933 1.00 70.50 243 ILE A CA 1
ATOM 1914 C C . ILE A 1 243 ? -11.959 -60.701 -14.019 1.00 70.50 243 ILE A C 1
ATOM 1916 O O . ILE A 1 243 ? -13.031 -60.677 -14.620 1.00 70.50 243 ILE A O 1
ATOM 1920 N N . THR A 1 244 ? -11.013 -61.595 -14.295 1.00 73.62 244 THR A N 1
ATOM 1921 C CA . THR A 1 244 ? -11.264 -62.839 -15.034 1.00 73.62 244 THR A CA 1
ATOM 1922 C C . THR A 1 244 ? -11.897 -63.869 -14.105 1.00 73.62 244 THR A C 1
ATOM 1924 O O . THR A 1 244 ? -11.333 -64.171 -13.051 1.00 73.62 244 THR A O 1
ATOM 1927 N N . GLY A 1 245 ? -13.064 -64.374 -14.511 1.00 72.69 245 GLY A N 1
ATOM 1928 C CA . GLY A 1 245 ? -13.634 -65.636 -14.032 1.00 72.69 245 GLY A CA 1
ATOM 1929 C C . GLY A 1 245 ? -13.143 -66.831 -14.836 1.00 72.69 245 GLY A C 1
ATOM 1930 O O . GLY A 1 245 ? -12.434 -66.614 -15.847 1.00 72.69 245 GLY A O 1
#

pLDDT: mean 88.61, std 13.59, range [42.22, 98.56]

Foldseek 3Di:
DDLVVLCVQLVNDSVVSVCCVVVVDPDDPSSLVSSCVVVVAFSVCVVPVDLFQDLDCLSLLVVVCVLLLVPSDDPRRDDHSDRDDNLLSLLSQQADQARDVLSLLAVLLSLQQDADDLVSNCVSNVVSNPLSLLSLLLSLVLSLVCCVPPNAVVGGPNVVVSVVNNVVDQAPPPPPPDDPDAQRASNPFDPDPDDDPSSVRRSHGYNDDSVSSRVSSVVSVCVVVVDPPPDDPPPPPDDDDDDDD

Sequence (245 aa):
MTQRQLALRTGINPATMNRIERSQRRPTLGQLLSLAKVLQVSLQWFLRATNWPGVDLPDIAIELHNLGIVDLVPSQVQVPGAFRPREEVIALALTGNEPEPRVIEALPAALAWHPWNVPLLRAFGQTAGRQTVYRIAWLADITLAIDKHFGFPLGCPGRKSLARFLTRVQPPGEDRSTTPRSLDGLGRPTEQGRLHPIWRRWHISYAADLTVFRDRAEHLKALLAGKPMGEGPHQDGRTDPPITG

Mean predicted aligned error: 8.65 Å

Secondary structure (DSSP, 8-state):
--HHHHHHHHT--HHHHHHHHTTSSPPPHHHHHHHHHHHT--HHHHHHS-SSPPSSHHHHHHHHHHTT-TT---SSPPPPSSPPPHHHHHHHHT-SSS--HHHHHHHHHHHHHS---HHHHHHHHHHT-HHHHHHHHHHHHHHHHHHHHH--TT--TTHHHHHHHHHHSPPTT--TTS--PPPB-TT---SSS---HHHHHTTB--S--HHHHHHHHHHHHHHHTT-------------PPP---